Protein AF-A0A9D8IPK8-F1 (afdb_monomer_lite)

Secondary structure (DSSP, 8-state):
------PPPPPEEEEEETTEEEEEETT-EEEEEEEETTEEEEEEEEEEEE-SSEEEEEEEETTEEEEEEEEGGGEEEEEEPTTSPP-------------------------------------------------S---SSPPPEEEEEEESSBTTTB-HHHHHHHHHHHHTT-TT-EEEEEEEE--B-HHHHHHHHHHHHHHHTTSEEEEEEEEEETHHHHHHHTSSEEEEEEEEEEE----EETTEE--HHHHHHHHHHHHT-

Structure (mmCIF, N/CA/C/O backbone):
data_AF-A0A9D8IPK8-F1
#
_entry.id   AF-A0A9D8IPK8-F1
#
loop_
_atom_site.group_PDB
_atom_site.id
_atom_site.type_symbol
_atom_site.label_atom_id
_atom_site.label_alt_id
_atom_site.label_comp_id
_atom_site.label_asym_id
_atom_site.label_entity_id
_atom_site.label_seq_id
_atom_site.pdbx_PDB_ins_code
_atom_site.Cartn_x
_atom_site.Cartn_y
_atom_site.Cartn_z
_atom_site.occupancy
_atom_site.B_iso_or_equiv
_atom_site.auth_seq_id
_atom_site.auth_comp_id
_atom_site.auth_asym_id
_atom_site.auth_atom_id
_atom_site.pdbx_PDB_model_num
ATOM 1 N N . MET A 1 1 ? 20.908 -24.141 -50.162 1.00 40.09 1 MET A N 1
ATOM 2 C CA . MET A 1 1 ? 19.552 -24.247 -49.591 1.00 40.09 1 MET A CA 1
ATOM 3 C C . MET A 1 1 ? 19.676 -23.907 -48.122 1.00 40.09 1 MET A C 1
ATOM 5 O O . MET A 1 1 ? 20.116 -24.750 -47.354 1.00 40.09 1 MET A O 1
ATOM 9 N N . GLU A 1 2 ? 19.428 -22.650 -47.767 1.00 38.06 2 GLU A N 1
ATOM 10 C CA . GLU A 1 2 ? 19.334 -22.256 -46.360 1.00 38.06 2 GLU A CA 1
ATOM 11 C C . GLU A 1 2 ? 18.020 -22.795 -45.780 1.00 38.06 2 GLU A C 1
ATOM 13 O O . GLU A 1 2 ? 17.001 -22.768 -46.479 1.00 38.06 2 GLU A O 1
ATOM 18 N N . PRO A 1 3 ? 18.008 -23.314 -44.542 1.00 43.94 3 PRO A N 1
ATOM 19 C CA . PRO A 1 3 ? 16.773 -23.741 -43.915 1.00 43.94 3 PRO A CA 1
ATOM 20 C C . PRO A 1 3 ? 15.936 -22.502 -43.583 1.00 43.94 3 PRO A C 1
ATOM 22 O O . PRO A 1 3 ? 16.299 -21.680 -42.744 1.00 43.94 3 PRO A O 1
ATOM 25 N N . SER A 1 4 ? 14.805 -22.372 -44.276 1.00 42.72 4 SER A N 1
ATOM 26 C CA . SER A 1 4 ? 13.741 -21.431 -43.944 1.00 42.72 4 SER A CA 1
ATOM 27 C C . SER A 1 4 ? 13.230 -21.763 -42.540 1.00 42.72 4 SER A C 1
ATOM 29 O O . SER A 1 4 ? 12.587 -22.792 -42.329 1.00 42.72 4 SER A O 1
ATOM 31 N N . PHE A 1 5 ? 13.562 -20.917 -41.564 1.00 41.94 5 PHE A N 1
ATOM 32 C CA . PHE A 1 5 ? 12.933 -20.954 -40.251 1.00 41.94 5 PHE A CA 1
ATOM 33 C C . PHE A 1 5 ? 11.461 -20.594 -40.436 1.00 41.94 5 PHE A C 1
ATOM 35 O O . PHE A 1 5 ? 11.118 -19.436 -40.672 1.00 41.94 5 PHE A O 1
ATOM 42 N N . ALA A 1 6 ? 10.595 -21.604 -40.354 1.00 45.78 6 ALA A N 1
ATOM 43 C CA . ALA A 1 6 ? 9.164 -21.407 -40.232 1.00 45.78 6 ALA A CA 1
ATOM 44 C C . ALA A 1 6 ? 8.911 -20.499 -39.020 1.00 45.78 6 ALA A C 1
ATOM 46 O O . ALA A 1 6 ? 9.199 -20.864 -37.878 1.00 45.78 6 ALA A O 1
ATOM 47 N N . GLN A 1 7 ? 8.437 -19.286 -39.291 1.00 46.34 7 GLN A N 1
ATOM 48 C CA . GLN A 1 7 ? 8.083 -18.307 -38.278 1.00 46.34 7 GLN A CA 1
ATOM 49 C C . GLN A 1 7 ? 6.976 -18.911 -37.411 1.00 46.34 7 GLN A C 1
ATOM 51 O O . GLN A 1 7 ? 5.920 -19.285 -37.922 1.00 46.34 7 GLN A O 1
ATOM 56 N N . ALA 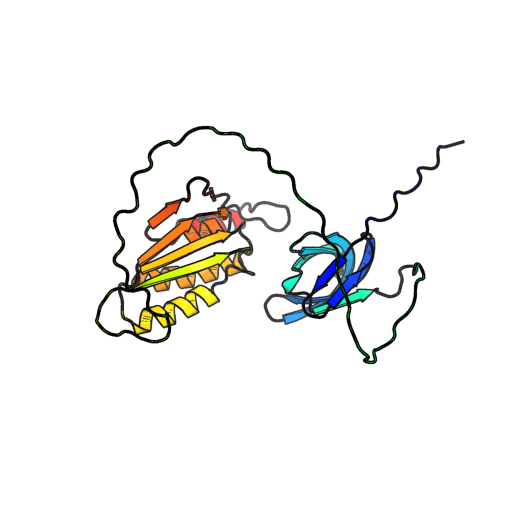A 1 8 ? 7.254 -19.074 -36.115 1.00 45.44 8 ALA A N 1
ATOM 57 C CA . ALA A 1 8 ? 6.277 -19.580 -35.160 1.00 45.44 8 ALA A CA 1
ATOM 58 C C . ALA A 1 8 ? 4.980 -18.755 -35.276 1.00 45.44 8 ALA A C 1
ATOM 60 O O . ALA A 1 8 ? 5.065 -17.529 -35.419 1.00 45.44 8 ALA A O 1
ATOM 61 N N . PRO A 1 9 ? 3.795 -19.393 -35.245 1.00 51.62 9 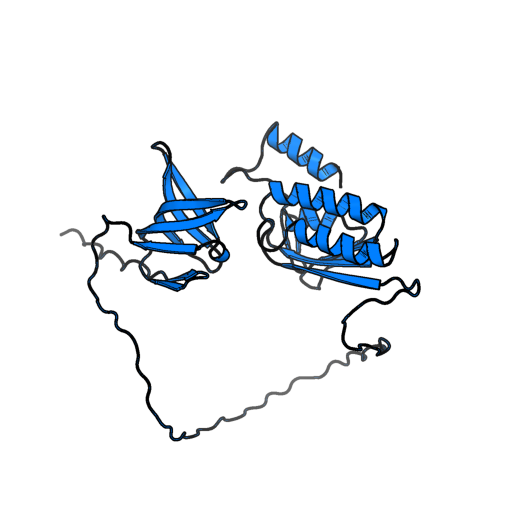PRO A N 1
ATOM 62 C CA . PRO A 1 9 ? 2.538 -18.665 -35.322 1.00 51.62 9 PRO A CA 1
ATOM 63 C C . PRO A 1 9 ? 2.485 -17.630 -34.189 1.00 51.62 9 PRO A C 1
ATOM 65 O O . PRO A 1 9 ? 2.925 -17.929 -33.073 1.00 51.62 9 PRO A O 1
ATOM 68 N N . PRO A 1 10 ? 1.997 -16.406 -34.456 1.00 59.28 10 PRO A N 1
ATOM 69 C CA . PRO A 1 10 ? 1.980 -15.363 -3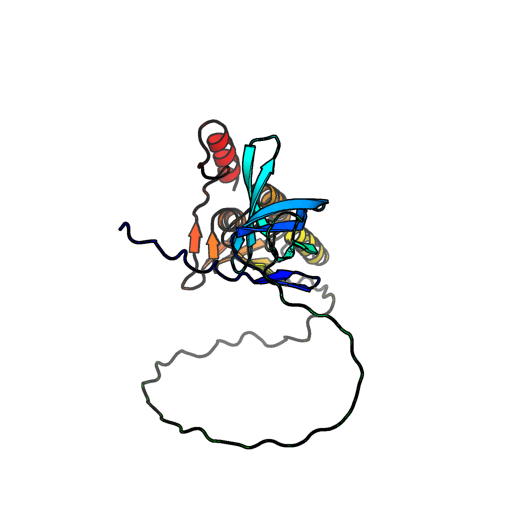3.446 1.00 59.28 10 PRO A CA 1
ATOM 70 C C . PRO A 1 10 ? 1.093 -15.824 -32.285 1.00 59.28 10 PRO A C 1
ATOM 72 O O . PRO A 1 10 ? -0.016 -16.321 -32.488 1.00 59.28 10 PRO A O 1
ATOM 75 N N . ALA A 1 11 ? 1.618 -15.727 -31.063 1.00 70.00 11 ALA A N 1
ATOM 76 C CA . ALA A 1 11 ? 0.918 -16.190 -29.873 1.00 70.00 11 ALA A CA 1
ATOM 77 C C . ALA A 1 11 ? -0.423 -15.453 -29.749 1.00 70.00 11 ALA A C 1
ATOM 79 O O . ALA A 1 11 ? -0.457 -14.221 -29.697 1.00 70.00 11 ALA A O 1
ATOM 80 N N . SER A 1 12 ? -1.522 -16.206 -29.721 1.00 73.75 12 SER A N 1
ATOM 81 C CA . SER A 1 12 ? -2.868 -15.655 -29.570 1.00 73.75 12 SER A CA 1
ATOM 82 C C . SER A 1 12 ? -2.993 -14.902 -28.244 1.00 73.75 12 SER A C 1
ATOM 84 O O . SER A 1 12 ? -2.604 -15.422 -27.198 1.00 73.75 12 SER A O 1
ATOM 86 N N . ALA A 1 13 ? -3.568 -13.705 -28.284 1.00 77.25 13 ALA A N 1
ATOM 87 C CA . ALA A 1 13 ? -3.786 -12.829 -27.144 1.00 77.25 13 ALA A CA 1
ATOM 88 C C . ALA A 1 13 ? -5.285 -12.542 -26.964 1.00 77.25 13 ALA A C 1
ATOM 90 O O . ALA A 1 13 ? -5.988 -12.202 -27.918 1.00 77.25 13 ALA A O 1
ATOM 91 N N . GLU A 1 14 ? -5.767 -12.643 -25.724 1.00 82.44 14 GLU A N 1
ATOM 92 C CA . GLU A 1 14 ? -7.131 -12.270 -25.338 1.00 82.44 14 GLU A CA 1
ATOM 93 C C . GLU A 1 14 ? -7.074 -11.153 -24.289 1.00 82.44 14 GLU A C 1
ATOM 95 O O . GLU A 1 14 ? -6.583 -11.359 -23.181 1.00 82.44 14 GLU A O 1
ATOM 100 N N . ILE A 1 15 ? -7.590 -9.972 -24.632 1.00 82.94 15 ILE A N 1
ATOM 101 C CA . ILE A 1 15 ? -7.684 -8.819 -23.733 1.00 82.94 15 ILE A CA 1
ATOM 102 C C . ILE A 1 15 ? -9.120 -8.724 -23.226 1.00 82.94 15 ILE A C 1
ATOM 104 O O . ILE A 1 15 ? -10.033 -8.411 -23.991 1.00 82.94 15 ILE A O 1
ATOM 108 N N . ARG A 1 16 ? -9.325 -8.951 -21.927 1.00 79.06 16 ARG A N 1
ATOM 109 C CA . ARG A 1 16 ? -10.617 -8.728 -21.263 1.00 79.06 16 ARG A CA 1
ATOM 110 C C . ARG A 1 16 ? -10.634 -7.352 -20.616 1.00 79.06 16 ARG A C 1
ATOM 112 O O . ARG A 1 16 ? -9.704 -7.000 -19.899 1.00 79.06 16 ARG A O 1
ATOM 119 N N . PHE A 1 17 ? -11.695 -6.596 -20.860 1.00 81.56 17 PHE A N 1
ATOM 120 C CA . PHE A 1 17 ? -11.887 -5.259 -20.314 1.00 81.56 17 PHE A CA 1
ATOM 121 C C . PHE A 1 17 ? -13.351 -5.040 -19.926 1.00 81.56 17 PHE A C 1
ATOM 123 O O . PHE A 1 17 ? -14.234 -5.810 -20.303 1.00 81.56 17 PHE A O 1
ATOM 130 N N . THR A 1 18 ? -13.624 -3.969 -19.180 1.00 68.06 18 THR A N 1
ATOM 131 C CA . THR A 1 18 ? -14.946 -3.701 -18.574 1.00 68.06 18 THR A CA 1
ATOM 132 C C . THR A 1 18 ? -16.095 -3.628 -19.602 1.00 68.06 18 THR A C 1
ATOM 134 O O . THR A 1 18 ? -17.257 -3.782 -19.242 1.00 68.06 18 THR A O 1
ATOM 137 N N . GLY A 1 19 ? -15.785 -3.421 -20.888 1.00 67.00 19 GLY A N 1
ATOM 138 C CA . GLY A 1 19 ? -16.750 -3.323 -21.989 1.00 67.00 19 GLY A CA 1
ATOM 139 C C . GLY A 1 19 ? -16.738 -4.482 -22.992 1.00 67.00 19 GLY A C 1
ATOM 140 O O . GLY A 1 19 ? -17.442 -4.394 -23.995 1.00 67.00 19 GLY A O 1
ATOM 141 N N . GLY A 1 20 ? -15.947 -5.540 -22.777 1.00 79.31 20 GLY A N 1
ATOM 142 C CA . GLY A 1 20 ? -15.895 -6.672 -23.701 1.00 79.31 20 GLY A CA 1
ATOM 143 C C . GLY A 1 20 ? -14.574 -7.433 -23.706 1.00 79.31 20 GLY A C 1
ATOM 144 O O . GLY A 1 20 ? -13.735 -7.313 -22.814 1.00 79.31 20 GLY A O 1
ATOM 145 N N . VAL A 1 21 ? -14.409 -8.252 -24.740 1.00 83.50 21 VAL A N 1
ATOM 146 C CA . VAL A 1 21 ? -13.202 -9.045 -24.967 1.00 83.50 21 VAL A CA 1
ATOM 147 C C . VAL A 1 21 ? -12.692 -8.749 -26.367 1.00 83.50 21 VAL A C 1
ATOM 149 O O . VAL A 1 21 ? -13.437 -8.869 -27.337 1.00 83.50 21 VAL A O 1
ATOM 152 N N . TRP A 1 22 ? -11.424 -8.376 -26.470 1.00 87.25 22 TRP A N 1
ATOM 153 C CA . TRP A 1 22 ? -10.714 -8.283 -27.737 1.00 87.25 22 TRP A CA 1
ATOM 154 C C . TRP A 1 22 ? -9.824 -9.514 -27.903 1.00 87.25 22 TRP A C 1
ATOM 156 O O . TRP A 1 22 ? -9.210 -9.976 -26.941 1.00 87.25 22 TRP A O 1
ATOM 166 N N . ARG A 1 23 ? -9.769 -10.055 -29.119 1.00 85.62 23 ARG A N 1
ATOM 167 C CA . ARG A 1 23 ? -8.945 -11.214 -29.471 1.00 85.62 23 ARG A CA 1
ATOM 168 C C . ARG A 1 23 ? -8.085 -10.867 -30.676 1.00 85.62 23 ARG A C 1
ATOM 170 O O . ARG A 1 23 ? -8.604 -10.328 -31.649 1.00 85.62 23 ARG A O 1
ATOM 177 N N . GLY A 1 24 ? -6.812 -11.218 -30.603 1.00 86.88 24 GLY A N 1
ATOM 178 C CA . GLY A 1 24 ? -5.844 -11.054 -31.681 1.00 86.88 24 GLY A CA 1
ATOM 179 C C . GLY A 1 24 ? -4.568 -11.805 -31.339 1.00 86.88 24 GLY A C 1
ATOM 180 O O . GLY A 1 24 ? -4.630 -12.861 -30.706 1.00 86.88 24 GLY A O 1
ATOM 181 N N . ALA A 1 25 ? -3.417 -11.274 -31.724 1.00 84.19 25 ALA A N 1
ATOM 182 C CA . ALA A 1 25 ? -2.125 -11.879 -31.445 1.00 84.19 25 ALA A CA 1
ATOM 183 C C . ALA A 1 25 ? -1.105 -10.874 -30.895 1.00 84.19 25 ALA A C 1
ATOM 185 O O . ALA A 1 25 ? -1.200 -9.661 -31.097 1.00 84.19 25 ALA A O 1
ATOM 186 N N . ILE A 1 26 ? -0.098 -11.386 -30.185 1.00 83.69 26 ILE A N 1
ATOM 187 C CA . ILE A 1 26 ? 1.087 -10.598 -29.835 1.00 83.69 26 ILE A CA 1
ATOM 188 C C . ILE A 1 26 ? 1.765 -10.168 -31.143 1.00 83.69 26 ILE A C 1
ATOM 190 O O . ILE A 1 26 ? 2.065 -11.000 -31.996 1.00 83.69 26 ILE A O 1
ATOM 194 N N . GLY A 1 27 ? 2.002 -8.867 -31.290 1.00 82.19 27 GLY A N 1
ATOM 195 C CA . GLY A 1 27 ? 2.469 -8.230 -32.520 1.00 82.19 27 GLY A CA 1
ATOM 196 C C . GLY A 1 27 ? 1.392 -7.430 -33.256 1.00 82.19 27 GLY A C 1
ATOM 197 O O . GLY A 1 27 ? 1.737 -6.654 -34.148 1.00 82.19 27 GLY A O 1
ATOM 198 N N . ASP A 1 28 ? 0.119 -7.543 -32.869 1.00 83.31 28 ASP A N 1
ATOM 199 C CA . ASP A 1 28 ? -0.950 -6.760 -33.488 1.00 83.31 28 ASP A CA 1
ATOM 200 C C . ASP A 1 28 ? -0.874 -5.287 -33.090 1.00 83.31 28 ASP A C 1
ATOM 202 O O . ASP A 1 28 ? -0.605 -4.927 -31.938 1.00 83.31 28 ASP A O 1
ATOM 206 N N . ARG A 1 29 ? -1.154 -4.413 -34.059 1.00 87.12 29 ARG A N 1
ATOM 207 C CA . ARG A 1 29 ? -1.285 -2.981 -33.808 1.00 87.12 29 ARG A CA 1
ATOM 208 C C . ARG A 1 29 ? -2.695 -2.687 -33.315 1.00 87.12 29 ARG A C 1
ATOM 210 O O . ARG A 1 29 ? -3.669 -2.851 -34.049 1.00 87.12 29 ARG A O 1
ATOM 217 N N . ILE A 1 30 ? -2.793 -2.226 -32.077 1.00 90.31 30 ILE A N 1
ATOM 218 C CA . ILE A 1 30 ? -4.064 -1.931 -31.424 1.00 90.31 30 ILE A CA 1
ATOM 219 C C . ILE A 1 30 ? -4.120 -0.473 -30.982 1.00 90.31 30 ILE A C 1
ATOM 221 O O . ILE A 1 30 ? -3.118 0.133 -30.595 1.00 90.31 30 ILE A O 1
ATOM 225 N N . GLU A 1 31 ? -5.316 0.091 -31.050 1.00 91.19 31 GLU A N 1
ATOM 226 C CA . GLU A 1 31 ? -5.686 1.340 -30.405 1.00 91.19 31 GLU A CA 1
ATOM 227 C C . GLU A 1 31 ? -6.441 1.009 -29.120 1.00 91.19 31 GLU A C 1
ATOM 229 O O . GLU A 1 31 ? -7.427 0.267 -29.130 1.00 91.19 31 GLU A O 1
ATOM 234 N N . ILE A 1 32 ? -5.966 1.549 -28.004 1.00 90.00 32 ILE A N 1
ATOM 235 C CA . ILE A 1 32 ? -6.532 1.299 -26.689 1.00 90.00 32 ILE A CA 1
ATOM 236 C C . ILE A 1 32 ? -6.925 2.607 -26.020 1.00 90.00 32 ILE A C 1
ATOM 238 O O . ILE A 1 32 ? -6.136 3.548 -25.959 1.00 90.00 32 ILE A O 1
ATOM 242 N N . ALA A 1 33 ? -8.147 2.647 -25.496 1.00 88.94 33 ALA A N 1
ATOM 243 C CA . ALA A 1 33 ? -8.619 3.711 -24.623 1.00 88.94 33 ALA A CA 1
ATOM 244 C C . ALA A 1 33 ? -8.617 3.192 -23.186 1.00 88.94 33 ALA A C 1
ATOM 246 O O . ALA A 1 33 ? -9.173 2.124 -22.912 1.00 88.94 33 ALA A O 1
ATOM 247 N N . PHE A 1 34 ? -7.990 3.927 -22.276 1.00 89.56 34 PHE A N 1
ATOM 248 C CA . PHE A 1 34 ? -7.823 3.531 -20.884 1.00 89.56 34 PHE A CA 1
ATOM 249 C C . PHE A 1 34 ? -7.803 4.747 -19.960 1.00 89.56 34 PHE A C 1
ATOM 251 O O . PHE A 1 34 ? -7.546 5.871 -20.386 1.00 89.56 34 PHE A O 1
ATOM 258 N N . LYS A 1 35 ? -8.086 4.521 -18.679 1.00 85.00 35 LYS A N 1
ATOM 259 C CA . LYS A 1 35 ? -8.070 5.570 -17.661 1.00 85.00 35 LYS A CA 1
ATOM 260 C C . LYS A 1 35 ? -6.735 5.564 -16.926 1.00 85.00 35 LYS A C 1
ATOM 262 O O . LYS A 1 35 ? -6.396 4.596 -16.266 1.00 85.00 35 LYS A O 1
ATOM 267 N N . GLU A 1 36 ? -5.990 6.659 -16.980 1.00 79.75 36 GLU A N 1
ATOM 268 C CA . GLU A 1 36 ? -4.713 6.793 -16.275 1.00 79.75 36 GLU A CA 1
ATOM 269 C C . GLU A 1 36 ? -4.735 8.052 -15.408 1.00 79.75 36 GLU A C 1
ATOM 271 O O . GLU A 1 36 ? -5.028 9.152 -15.878 1.00 79.75 36 GLU A O 1
ATOM 276 N N . MET A 1 37 ? -4.475 7.880 -14.107 1.00 73.31 37 MET A N 1
ATOM 277 C CA . MET A 1 37 ? -4.521 8.959 -13.108 1.00 73.31 37 MET A CA 1
ATOM 278 C C . MET A 1 37 ? -5.833 9.767 -13.133 1.00 73.31 37 MET A C 1
ATOM 280 O O . MET A 1 37 ? -5.840 10.984 -12.955 1.00 73.31 37 MET A O 1
ATOM 284 N N . GLY A 1 38 ? -6.962 9.099 -13.383 1.00 71.88 38 GLY A N 1
ATOM 285 C CA . GLY A 1 38 ? -8.273 9.749 -13.416 1.00 71.88 38 GLY A CA 1
ATOM 286 C C . GLY A 1 38 ? -8.661 10.377 -14.758 1.00 71.88 38 GLY A C 1
ATOM 287 O O . GLY A 1 38 ? -9.809 10.794 -14.885 1.00 71.88 38 GLY A O 1
ATOM 288 N N . ARG A 1 39 ? -7.760 10.413 -15.750 1.00 77.81 39 ARG A N 1
ATOM 289 C CA . ARG A 1 39 ? -8.018 10.965 -17.088 1.00 77.81 39 ARG A CA 1
ATOM 290 C C . ARG A 1 39 ? -8.146 9.855 -18.119 1.00 77.81 39 ARG A C 1
ATOM 292 O O . ARG A 1 39 ? -7.358 8.911 -18.104 1.00 77.81 39 ARG A O 1
ATOM 299 N N . ASP A 1 40 ? -9.103 9.998 -19.025 1.00 85.00 40 ASP A N 1
ATOM 300 C CA . ASP A 1 40 ? -9.216 9.112 -20.178 1.00 85.00 40 ASP A CA 1
ATOM 301 C C . ASP A 1 40 ? -8.108 9.446 -21.181 1.00 85.00 40 ASP A C 1
ATOM 303 O O . ASP A 1 40 ? -7.891 10.608 -21.535 1.00 85.00 40 ASP A O 1
ATOM 307 N N . GLN A 1 41 ? -7.377 8.423 -21.603 1.00 85.38 41 GLN A N 1
ATOM 308 C CA . GLN A 1 41 ? -6.309 8.513 -22.585 1.00 85.38 41 GLN A CA 1
ATOM 309 C C . GLN A 1 41 ? -6.515 7.462 -23.670 1.00 85.38 41 GLN A C 1
ATOM 311 O O . GLN A 1 41 ? -7.010 6.366 -23.406 1.00 85.38 41 GLN A O 1
ATOM 316 N N . THR A 1 42 ? -6.079 7.791 -24.883 1.00 88.12 42 THR A N 1
ATOM 317 C CA . THR A 1 42 ? -6.060 6.864 -26.014 1.00 88.12 42 THR A CA 1
A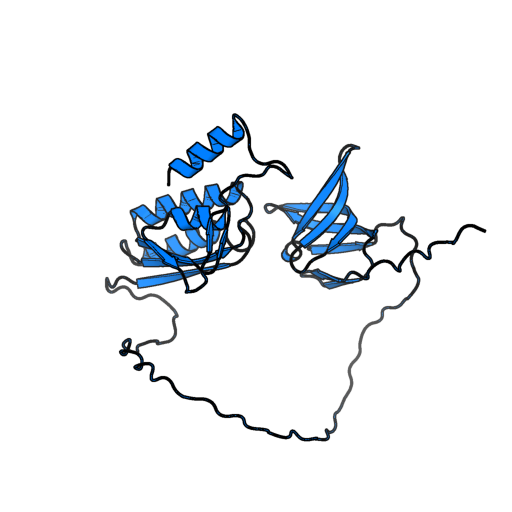TOM 318 C C . THR A 1 42 ? -4.639 6.739 -26.531 1.00 88.12 42 THR A C 1
ATOM 320 O O . THR A 1 42 ? -3.933 7.739 -26.667 1.00 88.12 42 THR A O 1
ATOM 323 N N . LEU A 1 43 ? -4.214 5.512 -26.819 1.00 88.12 43 LEU A N 1
ATOM 324 C CA . LEU A 1 43 ? -2.884 5.227 -27.331 1.00 88.12 43 LEU A CA 1
ATOM 325 C C . LEU A 1 43 ? -2.937 4.157 -28.418 1.00 88.12 43 LEU A C 1
ATOM 327 O O . LEU A 1 43 ? -3.609 3.141 -28.267 1.00 88.12 43 LEU A O 1
ATOM 331 N N . THR A 1 44 ? -2.166 4.356 -29.483 1.00 90.75 44 THR A N 1
ATOM 332 C CA . THR A 1 44 ? -1.960 3.347 -30.526 1.00 90.75 44 THR A CA 1
ATOM 333 C C . THR A 1 44 ? -0.558 2.765 -30.403 1.00 90.75 44 THR A C 1
ATOM 335 O O . THR A 1 44 ? 0.426 3.502 -30.287 1.00 90.75 44 THR A O 1
ATOM 338 N N . GLY A 1 45 ? -0.442 1.443 -30.446 1.00 89.31 45 GLY A N 1
ATOM 339 C CA . GLY A 1 45 ? 0.842 0.758 -30.341 1.00 89.31 45 GLY A CA 1
ATOM 340 C C . GLY A 1 45 ? 0.767 -0.694 -30.784 1.00 89.31 45 GLY A C 1
ATOM 341 O O . GLY A 1 45 ? -0.299 -1.204 -31.116 1.00 89.31 45 GLY A O 1
ATOM 342 N N . THR A 1 46 ? 1.918 -1.350 -30.801 1.00 90.25 46 THR A N 1
ATOM 343 C CA . THR A 1 46 ? 2.036 -2.776 -31.100 1.00 90.25 46 THR A CA 1
ATOM 344 C C . THR A 1 46 ? 2.006 -3.569 -29.802 1.00 90.25 46 THR A C 1
ATOM 346 O O . THR A 1 46 ? 2.806 -3.305 -28.903 1.00 90.25 46 THR A O 1
ATOM 349 N N . LEU A 1 47 ? 1.088 -4.528 -29.685 1.00 88.31 47 LEU A N 1
ATOM 350 C C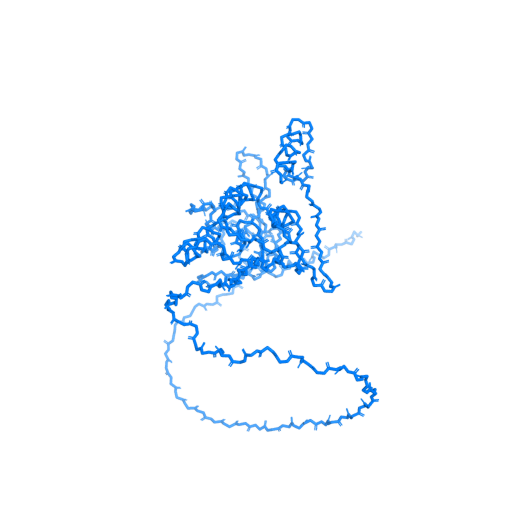A . LEU A 1 47 ? 0.954 -5.370 -28.500 1.00 88.31 47 LEU A CA 1
ATOM 351 C C . LEU A 1 47 ? 2.199 -6.251 -28.358 1.00 88.31 47 LEU A C 1
ATOM 353 O O . LEU A 1 47 ? 2.393 -7.173 -29.142 1.00 88.31 47 LEU A O 1
ATOM 357 N N . SER A 1 48 ? 3.047 -5.979 -27.368 1.00 86.50 48 SER A N 1
ATOM 358 C CA . SER A 1 48 ? 4.306 -6.711 -27.173 1.00 86.50 48 SER A CA 1
ATOM 359 C C . SER A 1 48 ? 4.232 -7.743 -26.052 1.00 86.50 48 SER A C 1
ATOM 361 O O . SER A 1 48 ? 4.975 -8.724 -26.067 1.00 86.50 48 SER A O 1
ATOM 363 N N . LYS A 1 49 ? 3.327 -7.554 -25.087 1.00 83.62 49 LYS A N 1
ATOM 364 C CA . LYS A 1 49 ? 3.092 -8.506 -23.997 1.00 83.62 49 LYS A CA 1
ATOM 365 C C . LYS A 1 49 ? 1.680 -8.363 -23.443 1.00 83.62 49 LYS A C 1
ATOM 367 O O . LYS A 1 49 ? 1.138 -7.263 -23.404 1.00 83.62 49 LYS A O 1
ATOM 372 N N . ILE A 1 50 ? 1.123 -9.465 -22.962 1.00 83.94 50 ILE A N 1
ATOM 373 C CA . ILE A 1 50 ? -0.107 -9.492 -22.177 1.00 83.94 50 ILE A CA 1
ATOM 374 C C . ILE A 1 50 ? 0.052 -10.496 -21.036 1.00 83.94 50 ILE A C 1
ATOM 376 O O . ILE A 1 50 ? 0.608 -11.577 -21.233 1.00 83.94 50 ILE A O 1
ATOM 380 N N . ASP A 1 51 ? -0.397 -10.125 -19.844 1.00 81.12 51 ASP A N 1
ATOM 381 C CA . ASP A 1 51 ? -0.506 -11.009 -18.688 1.00 81.12 51 ASP A CA 1
ATOM 382 C C . ASP A 1 51 ? -1.899 -10.884 -18.046 1.00 81.12 51 ASP A C 1
ATOM 384 O O . ASP A 1 51 ? -2.821 -10.317 -18.631 1.00 81.12 51 ASP A O 1
ATOM 388 N N . LYS A 1 52 ? -2.086 -11.472 -16.860 1.00 75.38 52 LYS A N 1
ATOM 389 C CA . LYS A 1 52 ? -3.384 -11.494 -16.169 1.00 75.38 52 LYS A CA 1
ATOM 390 C C . LYS A 1 52 ? -3.849 -10.103 -15.706 1.00 75.38 52 LYS A C 1
ATOM 392 O O . LYS A 1 52 ? -5.039 -9.930 -15.456 1.00 75.38 52 LYS A O 1
ATOM 397 N N . PHE A 1 53 ? -2.946 -9.133 -15.570 1.00 76.69 53 PHE A N 1
ATOM 398 C CA . PHE A 1 53 ? -3.212 -7.848 -14.918 1.00 76.69 53 PHE A CA 1
ATOM 399 C C . PHE A 1 53 ? -2.946 -6.644 -15.821 1.00 76.69 53 PHE A C 1
ATOM 401 O O . PHE A 1 53 ? -3.600 -5.610 -15.669 1.00 76.69 53 PHE A O 1
ATOM 408 N N . ALA A 1 54 ? -2.020 -6.761 -16.768 1.00 85.06 54 ALA A N 1
ATOM 409 C CA . ALA A 1 54 ? -1.618 -5.680 -17.648 1.00 85.06 54 ALA A CA 1
ATOM 410 C C . ALA A 1 54 ? -1.281 -6.169 -19.062 1.00 85.06 54 ALA A C 1
ATOM 412 O O . ALA A 1 54 ? -0.999 -7.339 -19.321 1.00 85.06 54 ALA A O 1
ATOM 413 N N . LEU A 1 55 ? -1.276 -5.219 -19.989 1.00 88.81 55 LEU A N 1
ATOM 414 C CA . LEU A 1 55 ? -0.713 -5.370 -21.321 1.00 88.81 55 LEU A CA 1
ATOM 415 C C . LEU A 1 55 ? 0.369 -4.321 -21.553 1.00 88.81 55 LEU A C 1
ATOM 417 O O . LEU A 1 55 ? 0.333 -3.230 -20.985 1.00 88.81 55 LEU A O 1
ATOM 421 N N . THR A 1 56 ? 1.319 -4.647 -22.419 1.00 86.44 56 THR A N 1
ATOM 422 C CA . THR A 1 56 ? 2.390 -3.747 -22.836 1.00 86.44 56 THR A CA 1
ATOM 423 C C . THR A 1 56 ? 2.232 -3.426 -24.311 1.00 86.44 56 THR A C 1
ATOM 425 O O . THR A 1 56 ? 2.149 -4.327 -25.149 1.00 86.44 56 THR A O 1
ATOM 428 N N . LEU A 1 57 ? 2.222 -2.133 -24.619 1.00 91.38 57 LEU A N 1
ATOM 429 C CA . LEU A 1 57 ? 2.242 -1.600 -25.971 1.00 91.38 57 LEU A CA 1
ATOM 430 C C . LEU A 1 57 ? 3.581 -0.948 -26.267 1.00 91.38 57 LEU A C 1
ATOM 432 O O . LEU A 1 57 ? 4.016 -0.039 -25.560 1.00 91.38 57 LEU A O 1
ATOM 436 N N . ASP A 1 58 ? 4.186 -1.355 -27.369 1.00 86.94 58 ASP A N 1
ATOM 437 C CA . ASP A 1 58 ? 5.313 -0.653 -27.955 1.00 86.94 58 ASP A CA 1
ATOM 438 C C . ASP A 1 58 ? 4.733 0.466 -28.838 1.00 86.94 58 ASP A C 1
ATOM 440 O O . ASP A 1 58 ? 4.101 0.217 -29.866 1.00 86.94 58 ASP A O 1
ATOM 444 N N . THR A 1 59 ? 4.877 1.715 -28.399 1.00 85.88 59 THR A N 1
ATOM 445 C CA . THR A 1 59 ? 4.337 2.903 -29.074 1.00 85.88 59 THR A CA 1
ATOM 446 C C . THR A 1 59 ? 5.452 3.898 -29.385 1.00 85.88 59 THR A C 1
ATOM 448 O O . THR A 1 59 ? 6.552 3.812 -28.841 1.00 85.88 59 THR A O 1
ATOM 451 N N . THR A 1 60 ? 5.186 4.869 -30.252 1.00 78.69 60 THR A N 1
ATOM 452 C CA . THR A 1 60 ? 6.123 5.954 -30.544 1.00 78.69 60 THR A CA 1
ATOM 453 C C . THR A 1 60 ? 5.530 7.260 -30.046 1.00 78.69 60 THR A C 1
ATOM 455 O O . THR A 1 60 ? 4.541 7.741 -30.590 1.00 78.69 60 THR A O 1
ATOM 458 N N . VAL A 1 61 ? 6.155 7.856 -29.032 1.00 71.94 61 VAL A N 1
ATOM 459 C CA . VAL A 1 61 ? 5.778 9.176 -28.515 1.00 71.94 61 VAL A CA 1
ATOM 460 C C . VAL A 1 61 ? 6.922 10.129 -28.831 1.00 71.94 61 VAL A C 1
ATOM 462 O O . VAL A 1 61 ? 8.065 9.886 -28.445 1.00 71.94 61 VAL A O 1
ATOM 465 N N . ASN A 1 62 ? 6.636 11.196 -29.579 1.00 71.94 62 ASN A N 1
ATOM 466 C CA . ASN A 1 62 ? 7.626 12.198 -30.002 1.00 71.94 62 ASN A CA 1
ATOM 467 C C . ASN A 1 62 ? 8.839 11.601 -30.748 1.00 71.94 62 ASN A C 1
ATOM 469 O O . ASN A 1 62 ? 9.983 11.977 -30.499 1.00 71.94 62 ASN A O 1
ATOM 473 N N . GLY A 1 63 ? 8.599 10.627 -31.633 1.00 71.00 63 GLY A N 1
ATOM 474 C CA . GLY A 1 63 ? 9.648 9.988 -32.440 1.00 71.00 63 GLY A CA 1
ATOM 475 C C . GLY A 1 63 ? 10.550 9.005 -31.683 1.00 71.00 63 GLY A C 1
ATOM 476 O O . GLY A 1 63 ? 11.458 8.439 -32.284 1.00 71.00 63 GLY A O 1
ATOM 477 N N . LYS A 1 64 ? 10.306 8.762 -30.387 1.00 69.81 64 LYS A N 1
ATOM 478 C CA . LYS A 1 64 ? 11.011 7.745 -29.595 1.00 69.81 64 LYS A CA 1
ATOM 479 C C . LYS A 1 64 ? 10.100 6.554 -29.323 1.00 69.81 64 LYS A C 1
ATOM 481 O O . LYS A 1 64 ? 8.952 6.731 -28.916 1.00 69.81 64 LYS A O 1
ATOM 486 N N . SER A 1 65 ? 10.622 5.348 -29.528 1.00 77.69 65 SER A N 1
ATOM 487 C CA . SER A 1 65 ? 9.934 4.106 -29.173 1.00 77.69 65 SER A CA 1
ATOM 488 C C . SER A 1 65 ? 9.907 3.944 -27.654 1.00 77.69 65 SER A C 1
ATOM 490 O O . SER A 1 65 ? 10.954 3.878 -27.012 1.00 77.69 65 SER A O 1
ATOM 492 N N . VAL A 1 66 ? 8.709 3.896 -27.080 1.00 81.25 66 VAL A N 1
ATOM 493 C CA . VAL A 1 66 ? 8.453 3.774 -25.645 1.00 81.25 66 VAL A CA 1
ATOM 494 C C . VAL A 1 66 ? 7.548 2.569 -25.416 1.00 81.25 66 VAL A C 1
ATOM 496 O O . VAL A 1 66 ? 6.555 2.386 -26.119 1.00 81.25 66 VAL A O 1
ATOM 499 N N . LYS A 1 67 ? 7.875 1.757 -24.409 1.00 86.88 67 LYS A N 1
ATOM 500 C CA . LYS A 1 67 ? 6.997 0.682 -23.942 1.00 86.88 67 LYS A CA 1
ATOM 501 C C . LYS A 1 67 ? 6.043 1.236 -22.896 1.00 86.88 67 LYS A C 1
ATOM 503 O O . LYS A 1 67 ? 6.483 1.698 -21.844 1.00 86.88 67 LYS A O 1
ATOM 508 N N . LYS A 1 68 ? 4.747 1.205 -23.182 1.00 84.25 68 LYS A N 1
ATOM 509 C CA . LYS A 1 68 ? 3.692 1.636 -22.269 1.00 84.25 68 LYS A CA 1
ATOM 510 C C . LYS A 1 68 ? 3.008 0.411 -21.680 1.00 84.25 68 LYS A C 1
ATOM 512 O O . LYS A 1 68 ? 2.475 -0.407 -22.420 1.00 84.25 68 LYS A O 1
ATOM 517 N N . VAL A 1 69 ? 3.008 0.308 -20.356 1.00 86.12 69 VAL A N 1
ATOM 518 C CA . VAL A 1 69 ? 2.252 -0.716 -19.625 1.00 86.12 69 VAL A CA 1
ATOM 519 C C . VAL A 1 69 ? 0.887 -0.140 -19.258 1.00 86.12 69 VAL A C 1
ATOM 521 O O . VAL A 1 69 ? 0.810 0.983 -18.762 1.00 86.12 69 VAL A O 1
ATOM 524 N N . ILE A 1 70 ? -0.179 -0.889 -19.532 1.00 85.56 70 ILE A N 1
ATOM 525 C CA . ILE A 1 70 ? -1.572 -0.496 -19.307 1.00 85.56 70 ILE A CA 1
ATOM 526 C C . ILE A 1 70 ? -2.262 -1.603 -18.521 1.00 85.56 70 ILE A C 1
ATOM 528 O O . ILE A 1 70 ? -2.245 -2.765 -18.922 1.00 85.56 70 ILE A O 1
ATOM 532 N N . VAL A 1 71 ? -2.879 -1.236 -17.402 1.00 82.19 71 VAL A N 1
ATOM 533 C CA . VAL A 1 71 ? -3.601 -2.166 -16.529 1.00 82.19 71 VAL A CA 1
ATOM 534 C C . VAL A 1 71 ? -4.940 -2.528 -17.166 1.00 82.19 71 VAL A C 1
ATOM 536 O O . VAL A 1 71 ? -5.689 -1.646 -17.581 1.00 82.19 71 VAL A O 1
ATOM 539 N N . LEU A 1 72 ? -5.269 -3.821 -17.210 1.00 83.94 72 LEU A N 1
ATOM 540 C CA . LEU A 1 72 ? -6.467 -4.336 -17.884 1.00 83.94 72 LEU A CA 1
ATOM 541 C C . LEU A 1 72 ? -7.778 -3.779 -17.306 1.00 83.94 72 LEU A C 1
ATOM 543 O O . LEU A 1 72 ? -8.710 -3.507 -18.060 1.00 83.94 72 LEU A O 1
ATOM 547 N N . ASN A 1 73 ? -7.837 -3.535 -15.993 1.00 82.31 73 ASN A N 1
ATOM 548 C CA . ASN A 1 73 ? -9.013 -2.944 -15.339 1.00 82.31 73 ASN A CA 1
ATOM 549 C C . ASN A 1 73 ? -9.313 -1.514 -15.807 1.00 82.31 73 ASN A C 1
ATOM 551 O O . ASN A 1 73 ? -10.474 -1.100 -15.825 1.00 82.31 73 ASN A O 1
ATOM 555 N N . ASP A 1 74 ? -8.283 -0.768 -16.202 1.00 84.06 74 ASP A N 1
ATOM 556 C CA . ASP A 1 74 ? -8.429 0.612 -16.655 1.00 84.06 74 ASP A CA 1
ATOM 557 C C . ASP A 1 74 ? -8.758 0.709 -18.144 1.00 84.06 74 ASP A C 1
ATOM 559 O O . ASP A 1 74 ? -9.121 1.786 -18.624 1.00 84.06 74 ASP A O 1
ATOM 563 N N . VAL A 1 75 ? -8.680 -0.407 -18.873 1.00 86.75 75 VAL A N 1
ATOM 564 C CA . VAL A 1 75 ? -9.033 -0.476 -20.288 1.00 86.75 75 VAL A CA 1
ATOM 565 C C . VAL A 1 75 ? -10.540 -0.297 -20.451 1.00 86.75 75 VAL A C 1
ATOM 567 O O . VAL A 1 75 ? -11.365 -1.008 -19.872 1.00 86.75 75 VAL A O 1
ATOM 570 N N . ARG A 1 76 ? -10.906 0.679 -21.279 1.00 87.88 76 ARG A N 1
ATOM 571 C CA . ARG A 1 76 ? -12.289 1.003 -21.640 1.00 87.88 76 ARG A CA 1
ATOM 572 C C . ARG A 1 76 ? -12.672 0.408 -22.982 1.00 87.88 76 ARG A C 1
ATOM 574 O O . ARG A 1 76 ? -13.785 -0.087 -23.128 1.00 87.88 76 ARG A O 1
ATOM 581 N N . SER A 1 77 ? -11.752 0.419 -23.942 1.00 86.75 77 SER A N 1
ATOM 582 C CA . SER A 1 77 ? -11.963 -0.206 -25.245 1.00 86.75 77 SER A CA 1
ATOM 583 C C . SER A 1 77 ? -10.646 -0.539 -25.924 1.00 86.75 77 SER A C 1
ATOM 585 O O . SER A 1 77 ? -9.682 0.212 -25.785 1.00 86.75 77 SER A O 1
ATOM 587 N N . VAL A 1 78 ? -10.646 -1.609 -26.716 1.00 88.25 78 VAL A N 1
ATOM 588 C CA . VAL A 1 78 ? -9.541 -1.995 -27.598 1.00 88.25 78 VAL A CA 1
ATOM 589 C C . VAL A 1 78 ? -10.081 -2.153 -29.015 1.00 88.25 78 VAL A C 1
ATOM 591 O O . VAL A 1 78 ? -11.118 -2.789 -29.211 1.00 88.25 78 VAL A O 1
ATOM 594 N N . LYS A 1 79 ? -9.384 -1.588 -30.000 1.00 88.38 79 LYS A N 1
ATOM 595 C CA . LYS A 1 79 ? -9.690 -1.714 -31.429 1.00 88.38 79 LYS A CA 1
ATOM 596 C C . LYS A 1 79 ? -8.427 -2.099 -32.191 1.00 88.38 79 LYS A C 1
ATOM 598 O O . LYS A 1 79 ? -7.334 -1.685 -31.819 1.00 88.38 79 LYS A O 1
ATOM 603 N N . ALA A 1 80 ? -8.570 -2.869 -33.266 1.00 85.69 80 ALA A N 1
ATOM 604 C CA . ALA A 1 80 ? -7.475 -3.026 -34.220 1.00 85.69 80 ALA A CA 1
ATOM 605 C C . ALA A 1 80 ? -7.232 -1.674 -34.908 1.00 85.69 80 ALA A C 1
ATOM 607 O O . ALA A 1 80 ? -8.188 -1.031 -35.342 1.00 85.69 80 ALA A O 1
ATOM 608 N N . ALA A 1 81 ? -5.979 -1.228 -34.968 1.00 77.62 81 ALA A N 1
ATOM 609 C CA . ALA A 1 81 ? -5.620 -0.005 -35.675 1.00 77.62 81 ALA A CA 1
ATOM 610 C C . ALA A 1 81 ? -5.368 -0.328 -37.156 1.00 77.62 81 ALA A C 1
ATOM 612 O O . ALA A 1 81 ? -4.672 -1.297 -37.469 1.00 77.62 81 ALA A O 1
ATOM 613 N N . GLU A 1 82 ? -5.922 0.467 -38.074 1.00 54.16 82 GLU A N 1
ATOM 614 C CA . GLU A 1 82 ? -5.760 0.234 -39.514 1.00 54.16 82 GLU A CA 1
ATOM 615 C C . GLU A 1 82 ? -4.280 0.328 -39.926 1.00 54.16 82 GLU A C 1
ATOM 617 O O . GLU A 1 82 ? -3.590 1.307 -39.633 1.00 54.16 82 GLU A O 1
ATOM 622 N N . GLY A 1 83 ? -3.787 -0.734 -40.575 1.00 51.53 83 GLY A N 1
ATOM 623 C CA . GLY A 1 83 ? -2.392 -0.877 -41.012 1.00 51.53 83 GLY A CA 1
ATOM 624 C C . GLY A 1 83 ? -1.730 -2.226 -40.693 1.00 51.53 83 GLY A C 1
ATOM 625 O O . GLY A 1 83 ? -0.604 -2.454 -41.125 1.00 51.53 83 GLY A O 1
ATOM 626 N N . GLY A 1 84 ? -2.404 -3.129 -39.972 1.00 35.62 84 GLY A N 1
ATOM 627 C CA . GLY A 1 84 ? -2.022 -4.541 -39.849 1.00 35.62 84 GLY A CA 1
ATOM 628 C C . GLY A 1 84 ? -2.926 -5.420 -40.711 1.00 35.62 84 GLY A C 1
ATOM 629 O O . GLY A 1 84 ? -4.147 -5.291 -40.647 1.00 35.62 84 GLY A O 1
ATOM 630 N N . THR A 1 85 ? -2.339 -6.280 -41.542 1.00 30.16 85 THR A N 1
ATOM 631 C CA . THR A 1 85 ? -3.057 -7.207 -42.427 1.00 30.16 85 THR A CA 1
ATOM 632 C C . THR A 1 85 ? -4.113 -8.010 -41.652 1.00 30.16 85 THR A C 1
ATOM 634 O O . THR A 1 85 ? -3.751 -8.715 -40.710 1.00 30.16 85 THR A O 1
ATOM 637 N N . PRO A 1 86 ? -5.401 -7.961 -42.035 1.00 31.25 86 PRO A N 1
ATOM 638 C CA . PRO A 1 86 ? -6.431 -8.766 -41.397 1.00 31.25 86 PRO A CA 1
ATOM 639 C C . PRO A 1 86 ? -6.309 -10.222 -41.862 1.00 31.25 86 PRO A C 1
ATOM 641 O O . PRO A 1 86 ? -6.447 -10.517 -43.050 1.00 31.25 86 PRO A O 1
ATOM 644 N N . ALA A 1 87 ? -6.097 -11.152 -40.929 1.00 31.16 87 ALA A N 1
ATOM 645 C CA . ALA A 1 87 ? -6.462 -12.544 -41.163 1.00 31.16 87 ALA A CA 1
ATOM 646 C C . ALA A 1 87 ? -7.988 -12.649 -41.029 1.00 31.16 87 ALA A C 1
ATOM 648 O O . ALA A 1 87 ? -8.563 -12.408 -39.969 1.00 31.16 87 ALA A O 1
ATOM 649 N N . ALA A 1 88 ? -8.632 -12.914 -42.161 1.00 31.44 88 ALA A N 1
ATOM 650 C CA . ALA A 1 88 ? -10.072 -12.940 -42.348 1.00 31.44 88 ALA A CA 1
ATOM 651 C C . ALA A 1 88 ? -10.803 -13.944 -41.436 1.00 31.44 88 ALA A C 1
ATOM 653 O O . ALA A 1 88 ? -10.351 -15.070 -41.240 1.00 31.44 88 ALA A O 1
ATOM 654 N N . GLY A 1 89 ? -11.992 -13.544 -40.973 1.00 27.67 89 GLY A N 1
ATOM 655 C CA . GLY A 1 89 ? -12.958 -14.414 -40.301 1.00 27.67 89 GLY A CA 1
ATOM 656 C C . GLY A 1 89 ? -14.124 -13.644 -39.678 1.00 27.67 89 GLY A C 1
ATOM 657 O O . GLY A 1 89 ? -14.160 -13.456 -38.469 1.00 27.67 89 GLY A O 1
ATOM 658 N N . ALA A 1 90 ? -15.054 -13.177 -40.520 1.00 29.67 90 ALA A N 1
ATOM 659 C CA . ALA A 1 90 ? -16.368 -12.617 -40.163 1.00 29.67 90 ALA A CA 1
ATOM 660 C C . ALA A 1 90 ? -17.187 -13.597 -39.276 1.00 29.67 90 ALA A C 1
ATOM 662 O O . ALA A 1 90 ? -16.891 -14.784 -39.244 1.00 29.67 90 ALA A O 1
ATOM 663 N N . SER A 1 91 ? -18.245 -13.240 -38.545 1.00 29.95 91 SER A N 1
ATOM 664 C CA . SER A 1 91 ? -19.314 -12.277 -38.813 1.00 29.95 91 SER A CA 1
ATOM 665 C C . SER A 1 91 ? -20.113 -12.040 -37.524 1.00 29.95 91 SER A C 1
ATOM 667 O O . SER A 1 91 ? -20.264 -12.950 -36.710 1.00 29.95 91 SER A O 1
ATOM 669 N N . GLY A 1 92 ? -20.681 -10.845 -37.361 1.00 25.83 92 GLY A N 1
ATOM 670 C CA . GLY A 1 92 ? -21.757 -10.619 -36.396 1.00 25.83 92 GLY A CA 1
ATOM 671 C C . GLY A 1 92 ? -23.069 -11.272 -36.842 1.00 25.83 92 GLY A C 1
ATOM 672 O O . GLY A 1 92 ? -23.255 -11.525 -38.031 1.00 25.83 92 GLY A O 1
ATOM 673 N N . SER A 1 93 ? -23.978 -11.521 -35.897 1.00 28.59 93 SER A N 1
ATOM 674 C CA . SER A 1 93 ? -25.326 -10.933 -35.894 1.00 28.59 93 SER A CA 1
ATOM 675 C C . SER A 1 93 ? -26.088 -11.303 -34.616 1.00 28.59 93 SER A C 1
ATOM 677 O O . SER A 1 93 ? -25.752 -12.259 -33.920 1.00 28.59 93 SER A O 1
ATOM 679 N N . ALA A 1 94 ? -27.092 -10.491 -34.307 1.00 26.03 94 ALA A N 1
ATOM 680 C CA . ALA A 1 94 ? -27.903 -10.510 -33.101 1.00 26.03 94 ALA A CA 1
ATOM 681 C C . ALA A 1 94 ? -28.965 -11.637 -33.047 1.00 26.03 94 ALA A C 1
ATOM 683 O O . ALA A 1 94 ? -29.324 -12.246 -34.050 1.00 26.03 94 ALA A O 1
ATOM 684 N N . VAL A 1 95 ? -29.444 -11.837 -31.813 1.00 27.62 95 VAL A N 1
ATOM 685 C CA . VAL A 1 95 ? -30.492 -12.717 -31.236 1.00 27.62 95 VAL A CA 1
ATOM 686 C C . VAL A 1 95 ? -31.808 -12.769 -32.057 1.00 27.62 95 VAL A C 1
ATOM 688 O O . VAL A 1 95 ? -32.144 -11.770 -32.695 1.00 27.62 95 VAL A O 1
ATOM 691 N N . PRO A 1 96 ? -32.606 -13.868 -32.009 1.00 31.05 96 PRO A N 1
ATOM 692 C CA . PRO A 1 96 ? -33.698 -13.953 -31.017 1.00 31.05 96 PRO A CA 1
ATOM 693 C C . PRO A 1 96 ? -33.989 -15.351 -30.397 1.00 31.05 96 PRO A C 1
ATOM 695 O O . PRO A 1 96 ? -33.757 -16.395 -30.991 1.00 31.05 96 PRO A O 1
ATOM 698 N N . SER A 1 97 ? -34.535 -15.287 -29.172 1.00 28.22 97 SER A N 1
ATOM 699 C CA . SER A 1 97 ? -35.434 -16.191 -28.414 1.00 28.22 97 SER A CA 1
ATOM 700 C C . SER A 1 97 ? -35.897 -17.541 -29.003 1.00 28.22 97 SER A C 1
ATOM 702 O O . SER A 1 97 ? -36.453 -17.584 -30.097 1.00 28.22 97 SER A O 1
ATOM 704 N N . GLY A 1 98 ? -35.885 -18.589 -28.158 1.00 24.47 98 GLY A N 1
ATOM 705 C CA . GLY A 1 98 ? -36.861 -19.687 -28.242 1.00 24.47 98 GLY A CA 1
ATOM 706 C C . GLY A 1 98 ? -36.457 -21.028 -27.609 1.00 24.47 98 GLY A C 1
ATOM 707 O O . GLY A 1 98 ? -35.785 -21.817 -28.252 1.00 24.47 98 GLY A O 1
ATOM 708 N N . GLY A 1 99 ? -36.961 -21.309 -26.399 1.00 23.56 99 GLY A N 1
ATOM 709 C CA . GLY A 1 99 ? -37.609 -22.590 -26.058 1.00 23.56 99 GLY A CA 1
ATOM 710 C C . GLY A 1 99 ? -36.798 -23.884 -25.830 1.00 23.56 99 GLY A C 1
ATOM 711 O O . GLY A 1 99 ? -36.330 -24.508 -26.768 1.00 23.56 99 GLY A O 1
ATOM 712 N N . ALA A 1 100 ? -36.907 -24.365 -24.584 1.00 25.86 100 ALA A N 1
ATOM 713 C CA . ALA A 1 100 ? -37.041 -25.766 -24.142 1.00 25.86 100 ALA A CA 1
ATOM 714 C C . ALA A 1 100 ? -35.803 -26.692 -24.023 1.00 25.86 100 ALA A C 1
ATOM 716 O O . ALA A 1 100 ? -35.065 -26.959 -24.963 1.00 25.86 100 ALA A O 1
ATOM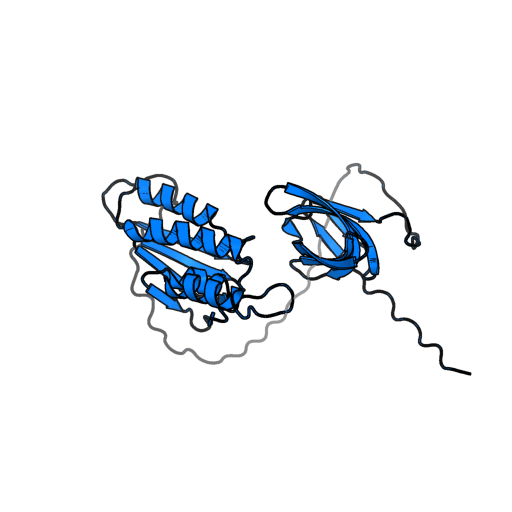 717 N N . ALA A 1 101 ? -35.675 -27.243 -22.807 1.00 27.16 101 ALA A N 1
ATOM 718 C CA . ALA A 1 101 ? -34.838 -28.373 -22.383 1.00 27.16 101 ALA A CA 1
ATOM 719 C C . ALA A 1 101 ? -35.236 -29.688 -23.112 1.00 27.16 101 ALA A C 1
ATOM 721 O O . ALA A 1 101 ? -36.343 -29.725 -23.657 1.00 27.16 101 ALA A O 1
ATOM 722 N N . PRO A 1 102 ? -34.431 -30.784 -23.094 1.00 34.66 102 PRO A N 1
ATOM 723 C CA . PRO A 1 102 ? -34.233 -31.567 -21.859 1.00 34.66 102 PRO A CA 1
ATOM 724 C C . PRO A 1 102 ? -32.904 -32.361 -21.695 1.00 34.66 102 PRO A C 1
ATOM 726 O O . PRO A 1 102 ? -32.189 -32.664 -22.642 1.00 34.66 102 PRO A O 1
ATOM 729 N N . SER A 1 103 ? -32.707 -32.805 -20.443 1.00 27.69 103 SER A N 1
ATOM 730 C CA . SER A 1 103 ? -32.131 -34.088 -19.965 1.00 27.69 103 SER A CA 1
ATOM 731 C C . SER A 1 103 ? -30.633 -34.438 -20.097 1.00 27.69 103 SER A C 1
ATOM 733 O O . SER A 1 103 ? -30.044 -34.470 -21.169 1.00 27.69 103 SER A O 1
ATOM 735 N N . ALA A 1 104 ? -30.092 -34.818 -18.930 1.00 31.05 104 ALA A N 1
ATOM 736 C CA . ALA A 1 104 ? -28.786 -35.412 -18.630 1.00 31.05 104 ALA A CA 1
ATOM 737 C C . ALA A 1 104 ? -28.551 -36.803 -19.263 1.00 31.05 104 ALA A C 1
ATOM 739 O O . ALA A 1 104 ? -29.498 -37.441 -19.728 1.00 31.05 104 ALA A O 1
ATOM 740 N N . PRO A 1 105 ? -27.314 -37.331 -19.160 1.00 31.19 105 PRO A N 1
ATOM 741 C CA . PRO A 1 105 ? -27.120 -38.439 -18.216 1.00 31.19 105 PRO A CA 1
ATOM 742 C C . PRO A 1 105 ? -25.816 -38.393 -17.389 1.00 31.19 105 PRO A C 1
ATOM 744 O O . PRO A 1 105 ? -24.894 -37.627 -17.652 1.00 31.19 105 PRO A O 1
ATOM 747 N N . LYS A 1 106 ? -25.826 -39.236 -16.348 1.00 28.55 106 LYS A N 1
ATOM 748 C CA . LYS A 1 106 ? -24.826 -39.508 -15.302 1.00 28.55 106 LYS A CA 1
ATOM 749 C C . LYS A 1 106 ? -23.620 -40.329 -15.793 1.00 28.55 106 LYS A C 1
ATOM 751 O O . LYS A 1 106 ? -23.797 -41.158 -16.679 1.00 28.55 106 LYS A O 1
ATOM 756 N N . SER A 1 107 ? -22.495 -40.201 -15.085 1.00 30.83 107 SER A N 1
ATOM 757 C CA . SER A 1 107 ? -21.533 -41.278 -14.746 1.00 30.83 107 SER A CA 1
ATOM 758 C C . SER A 1 107 ? -20.486 -40.679 -13.786 1.00 30.83 107 SER A C 1
ATOM 760 O O . SER A 1 107 ? -19.812 -39.724 -14.162 1.00 30.83 107 SER A O 1
ATOM 762 N N . ASP A 1 108 ? -20.558 -40.952 -12.484 1.00 28.97 108 ASP A N 1
ATOM 763 C CA . ASP A 1 108 ? -19.912 -42.071 -11.766 1.00 28.97 108 ASP A CA 1
ATOM 764 C C . ASP A 1 108 ? -18.433 -41.786 -11.429 1.00 28.97 108 ASP A C 1
ATOM 766 O O . ASP A 1 108 ? -17.552 -41.828 -12.286 1.00 28.97 108 ASP A O 1
ATOM 770 N N . GLU A 1 109 ? -18.187 -41.489 -10.147 1.00 29.03 109 GLU A N 1
ATOM 771 C CA . GLU A 1 109 ? -16.879 -41.596 -9.485 1.00 29.03 109 GLU A CA 1
ATOM 772 C C . GLU A 1 109 ? -16.452 -43.068 -9.359 1.00 29.03 109 GLU A C 1
ATOM 774 O O . GLU A 1 109 ? -17.294 -43.972 -9.341 1.00 29.03 109 GLU A O 1
ATOM 779 N N . PRO A 1 110 ? -15.159 -43.300 -9.091 1.00 33.03 110 PRO A N 1
ATOM 780 C CA . PRO A 1 110 ? -14.854 -44.116 -7.926 1.00 33.03 110 PRO A CA 1
ATOM 781 C C . PRO A 1 110 ? -13.893 -43.429 -6.952 1.00 33.03 110 PRO A C 1
ATOM 783 O O . PRO A 1 110 ? -12.865 -42.859 -7.313 1.00 33.03 110 PRO A O 1
ATOM 786 N N . SER A 1 111 ? -14.292 -43.558 -5.690 1.00 27.17 111 SER A N 1
ATOM 787 C CA . SER A 1 111 ? -13.524 -43.408 -4.462 1.00 27.17 111 SER A CA 1
ATOM 788 C C . SER A 1 111 ? -12.248 -44.251 -4.477 1.00 27.17 111 SER A C 1
ATOM 790 O O . SER A 1 111 ? -12.297 -45.419 -4.851 1.00 27.17 111 SER A O 1
ATOM 792 N N . ASP A 1 112 ? -11.151 -43.691 -3.963 1.00 28.95 112 ASP A N 1
ATOM 793 C CA . ASP A 1 112 ? -10.196 -44.489 -3.199 1.00 28.95 112 ASP A CA 1
ATOM 794 C C . ASP A 1 112 ? -9.596 -43.673 -2.051 1.00 28.95 112 ASP A C 1
ATOM 796 O O . ASP A 1 112 ? -9.178 -42.523 -2.196 1.00 28.95 112 ASP A O 1
ATOM 800 N N . SER A 1 113 ? -9.635 -44.295 -0.877 1.00 29.25 113 SER A N 1
ATOM 801 C CA . SER A 1 113 ? -9.217 -43.761 0.414 1.00 29.25 113 SER A CA 1
ATOM 802 C C . SER A 1 113 ? -7.738 -44.051 0.658 1.00 29.25 113 SER A C 1
ATOM 804 O O . SER A 1 113 ? -7.295 -45.182 0.478 1.00 29.25 113 SER A O 1
ATOM 806 N N . ALA A 1 114 ? -6.990 -43.077 1.179 1.00 30.42 114 ALA A N 1
ATOM 807 C CA . ALA A 1 114 ? -5.707 -43.331 1.829 1.00 30.42 114 ALA A CA 1
ATOM 808 C C . ALA A 1 114 ? -5.576 -42.477 3.100 1.00 30.42 114 ALA A C 1
ATOM 810 O O . ALA A 1 114 ? -5.554 -41.250 3.064 1.00 30.42 114 ALA A O 1
ATOM 811 N N . THR A 1 115 ? -5.527 -43.177 4.231 1.00 28.20 115 THR A N 1
ATOM 812 C CA . THR A 1 115 ? -5.354 -42.691 5.603 1.00 28.20 115 THR A CA 1
ATOM 813 C C . THR A 1 115 ? -3.912 -42.261 5.886 1.00 28.20 115 THR A C 1
ATOM 815 O O . THR A 1 115 ? -2.983 -42.994 5.553 1.00 28.20 115 THR A O 1
ATOM 818 N N . THR A 1 116 ? -3.716 -41.145 6.599 1.00 25.98 116 THR A N 1
ATOM 819 C CA . THR A 1 116 ? -2.596 -40.905 7.547 1.00 25.98 116 THR A CA 1
ATOM 820 C C . THR A 1 116 ? -2.918 -39.690 8.451 1.00 25.98 116 THR A C 1
ATOM 822 O O . THR A 1 116 ? -3.888 -38.990 8.171 1.00 25.98 116 THR A O 1
ATOM 825 N N . PRO A 1 117 ? -2.250 -39.499 9.606 1.00 31.61 117 PRO A N 1
ATOM 826 C CA . PRO A 1 117 ? -2.870 -39.536 10.928 1.00 31.61 117 PRO A CA 1
ATOM 827 C C . PRO A 1 117 ? -3.075 -38.156 11.577 1.00 31.61 117 PRO A C 1
ATOM 829 O O . PRO A 1 117 ? -2.358 -37.197 11.301 1.00 31.61 117 PRO A O 1
ATOM 832 N N . SER A 1 118 ? -4.039 -38.099 12.494 1.00 29.67 118 SER A N 1
ATOM 833 C CA . SER A 1 118 ? -4.382 -36.941 13.320 1.00 29.67 118 SER A CA 1
ATOM 834 C C . SER A 1 118 ? -3.232 -36.549 14.258 1.00 29.67 118 SER A C 1
ATOM 836 O O . SER A 1 118 ? -2.814 -37.354 15.088 1.00 29.67 118 SER A O 1
ATOM 838 N N . MET A 1 119 ? -2.743 -35.311 14.143 1.00 31.05 119 MET A N 1
ATOM 839 C CA . MET A 1 119 ? -2.077 -34.605 15.241 1.00 31.05 119 MET A CA 1
ATOM 840 C C . MET A 1 119 ? -3.118 -33.712 15.912 1.00 31.05 119 MET A C 1
ATOM 842 O O . MET A 1 119 ? -3.765 -32.906 15.242 1.00 31.05 119 MET A O 1
ATOM 846 N N . ASP A 1 120 ? -3.284 -33.891 17.217 1.00 36.09 120 ASP A N 1
ATOM 847 C CA . ASP A 1 120 ? -4.186 -33.117 18.062 1.00 36.09 120 ASP A CA 1
ATOM 848 C C . ASP A 1 120 ? -3.777 -31.633 18.066 1.00 36.09 120 ASP A C 1
ATOM 850 O O . ASP A 1 120 ? -2.751 -31.256 18.632 1.00 36.09 120 ASP A O 1
ATOM 854 N N . ILE A 1 121 ? -4.578 -30.788 17.412 1.00 36.91 121 ILE A N 1
ATOM 855 C CA . ILE A 1 121 ? -4.558 -29.334 17.600 1.00 36.91 121 ILE A CA 1
ATOM 856 C C . ILE A 1 121 ? -5.693 -29.019 18.573 1.00 36.91 121 ILE A C 1
ATOM 858 O O . ILE A 1 121 ? -6.864 -29.237 18.256 1.00 36.91 121 ILE A O 1
ATOM 862 N N . ASP A 1 122 ? -5.327 -28.530 19.756 1.00 35.97 122 ASP A N 1
ATOM 863 C CA . ASP A 1 122 ? -6.251 -28.024 20.772 1.00 35.97 122 ASP A CA 1
ATOM 864 C C . ASP A 1 122 ? -7.236 -27.010 20.145 1.00 35.97 122 ASP A C 1
ATOM 866 O O . ASP A 1 122 ? -6.805 -26.089 19.439 1.00 35.97 122 ASP A O 1
ATOM 870 N N . PRO A 1 123 ? -8.557 -27.166 20.347 1.00 35.03 123 PRO A N 1
ATOM 871 C CA . PRO A 1 123 ? -9.557 -26.376 19.649 1.00 35.03 123 PRO A CA 1
ATOM 872 C C . PRO A 1 123 ? -9.645 -24.961 20.225 1.00 35.03 123 PRO A C 1
ATOM 874 O O . PRO A 1 123 ? -9.520 -24.748 21.430 1.00 35.03 123 PRO A O 1
ATOM 877 N N . LEU A 1 124 ? -9.895 -24.013 19.314 1.00 37.66 124 LEU A N 1
ATOM 878 C CA . LEU A 1 124 ? -10.292 -22.624 19.539 1.00 37.66 124 LEU A CA 1
ATOM 879 C C . LEU A 1 124 ? -10.762 -22.337 20.973 1.00 37.66 124 LEU A C 1
ATOM 881 O O . LEU A 1 124 ? -11.873 -22.702 21.357 1.00 37.66 124 LEU A O 1
ATOM 885 N N . THR A 1 125 ? -9.963 -21.585 21.730 1.00 34.34 125 THR A N 1
ATOM 886 C CA . THR A 1 125 ? -10.497 -20.840 22.869 1.00 34.34 125 THR A CA 1
ATOM 887 C C . THR A 1 125 ? -11.522 -19.850 22.316 1.00 34.34 125 THR A C 1
ATOM 889 O O . THR A 1 125 ? -11.198 -18.983 21.505 1.00 34.34 125 THR A O 1
ATOM 892 N N . GLU A 1 126 ? -12.775 -20.066 22.700 1.00 33.94 126 GLU A N 1
ATOM 893 C CA . GLU A 1 126 ? -13.976 -19.398 22.210 1.00 33.94 126 GLU A CA 1
ATOM 894 C C . GLU A 1 126 ? -13.829 -17.867 22.191 1.00 33.94 126 GLU A C 1
ATOM 896 O O . GLU A 1 126 ? -13.774 -17.205 23.230 1.00 33.94 126 GLU A O 1
ATOM 901 N N . LEU A 1 127 ? -13.811 -17.284 20.990 1.00 33.41 127 LEU A N 1
ATOM 902 C CA . LEU A 1 127 ? -14.146 -15.874 20.814 1.00 33.41 127 LEU A CA 1
ATOM 903 C C . LEU A 1 127 ? -15.659 -15.738 21.048 1.00 33.41 127 LEU A C 1
ATOM 905 O O . LEU A 1 127 ? -16.420 -16.450 20.389 1.00 33.41 127 LEU A O 1
ATOM 909 N N . PRO A 1 128 ? -16.127 -14.864 21.958 1.00 34.34 128 PRO A N 1
ATOM 910 C CA . PRO A 1 128 ? -17.548 -14.749 22.246 1.00 34.34 128 PRO A CA 1
ATOM 911 C C . PRO A 1 128 ? -18.330 -14.299 21.008 1.00 34.34 128 PRO A C 1
ATOM 913 O O . PRO A 1 128 ? -18.143 -13.206 20.467 1.00 34.34 128 PRO A O 1
ATOM 916 N N . ASP A 1 129 ? -19.227 -15.190 20.602 1.00 43.12 129 ASP A N 1
ATOM 917 C CA . ASP A 1 129 ? -20.158 -15.091 19.493 1.00 43.12 129 ASP A CA 1
ATOM 918 C C . ASP A 1 129 ? -21.193 -13.982 19.732 1.00 43.12 129 ASP A C 1
ATOM 920 O O . ASP A 1 129 ? -22.130 -14.129 20.513 1.00 43.12 129 ASP A O 1
ATOM 924 N N . THR A 1 130 ? -21.016 -12.842 19.064 1.00 36.34 130 THR A N 1
ATOM 925 C CA . THR A 1 130 ? -22.113 -11.903 18.767 1.00 36.34 130 THR A CA 1
ATOM 926 C C . THR A 1 130 ? -21.906 -11.253 17.396 1.00 36.34 130 THR A C 1
ATOM 928 O O . THR A 1 130 ? -22.005 -10.034 17.230 1.00 36.34 130 THR A O 1
ATOM 931 N N . ALA A 1 131 ? -21.633 -12.067 16.374 1.00 36.88 131 ALA A N 1
ATOM 932 C CA . ALA A 1 131 ? -21.648 -11.616 14.984 1.00 36.88 131 ALA A CA 1
ATOM 933 C C . ALA A 1 131 ? -23.095 -11.537 14.461 1.00 36.88 131 ALA A C 1
ATOM 935 O O . ALA A 1 131 ? -23.546 -12.335 13.644 1.00 36.88 131 ALA A O 1
ATOM 936 N N . GLY A 1 132 ? -23.844 -10.543 14.943 1.00 35.25 132 GLY A N 1
ATOM 937 C CA . GLY A 1 132 ? -25.024 -10.060 14.223 1.00 35.25 132 GLY A CA 1
ATOM 938 C C . GLY A 1 132 ? -24.613 -9.377 12.907 1.00 35.25 132 GLY A C 1
ATOM 939 O O . GLY A 1 132 ? -23.464 -8.944 12.782 1.00 35.25 132 GLY A O 1
ATOM 940 N N . PRO A 1 133 ? -25.523 -9.249 11.922 1.00 37.34 133 PRO A N 1
ATOM 941 C CA . PRO A 1 133 ? -25.199 -8.672 10.621 1.00 37.34 133 PRO A CA 1
ATOM 942 C C . PRO A 1 133 ? -24.658 -7.246 10.780 1.00 37.34 133 PRO A C 1
ATOM 944 O O . PRO A 1 133 ? -25.309 -6.375 11.358 1.00 37.34 133 PRO A O 1
ATOM 947 N N . ILE A 1 134 ? -23.449 -7.023 10.266 1.00 45.16 134 ILE A N 1
ATOM 948 C CA . ILE A 1 134 ? -22.739 -5.743 10.294 1.00 45.16 134 ILE A CA 1
ATOM 949 C C . ILE A 1 134 ? -23.414 -4.730 9.361 1.00 45.16 134 ILE A C 1
ATOM 951 O O . ILE A 1 134 ? -23.035 -4.573 8.209 1.00 45.16 134 ILE A O 1
ATOM 955 N N . ASN A 1 135 ? -24.433 -4.034 9.868 1.00 35.06 135 ASN A N 1
ATOM 956 C CA . ASN A 1 135 ? -25.020 -2.855 9.235 1.00 35.06 135 ASN A CA 1
ATOM 957 C C . ASN A 1 135 ? -25.332 -1.785 10.297 1.00 35.06 135 ASN A C 1
ATOM 959 O O . ASN A 1 135 ? -26.248 -1.955 11.098 1.00 35.06 135 ASN A O 1
ATOM 963 N N . GLY A 1 136 ? -24.623 -0.650 10.247 1.00 37.91 136 GLY A N 1
ATOM 964 C CA . GLY A 1 136 ? -25.016 0.597 10.925 1.00 37.91 136 GLY A CA 1
ATOM 965 C C . GLY A 1 136 ? -24.668 0.722 12.418 1.00 37.91 136 GLY A C 1
ATOM 966 O O . GLY A 1 136 ? -24.326 -0.259 13.069 1.00 37.91 136 GLY A O 1
ATOM 967 N N . PRO A 1 137 ? -24.679 1.957 12.956 1.00 44.25 137 PRO A N 1
ATOM 968 C CA . PRO A 1 137 ? -23.681 2.432 13.910 1.00 44.25 137 PRO A CA 1
ATOM 969 C C . PRO A 1 137 ? -23.955 1.978 15.346 1.00 44.25 137 PRO A C 1
ATOM 971 O O . PRO A 1 137 ? -25.099 1.949 15.798 1.00 44.25 137 PRO A O 1
ATOM 974 N N . ARG A 1 138 ? -22.883 1.702 16.098 1.00 46.97 138 ARG A N 1
ATOM 975 C CA . ARG A 1 138 ? -22.933 1.479 17.549 1.00 46.97 138 ARG A CA 1
ATOM 976 C C . ARG A 1 138 ? -22.055 2.505 18.262 1.00 46.97 138 ARG A C 1
ATOM 978 O O . ARG A 1 138 ? -20.853 2.561 18.038 1.00 46.97 138 ARG A O 1
ATOM 985 N N . THR A 1 139 ? -22.689 3.324 19.097 1.00 48.12 139 THR A N 1
ATOM 986 C CA . THR A 1 139 ? -22.098 4.416 19.882 1.00 48.12 139 THR A CA 1
ATOM 987 C C . THR A 1 139 ? -22.164 4.086 21.378 1.00 48.12 139 THR A C 1
ATOM 989 O O . THR A 1 139 ? -23.024 4.609 22.085 1.00 48.12 139 THR A O 1
ATOM 992 N N . ASP A 1 140 ? -21.298 3.198 21.876 1.00 51.44 140 ASP A N 1
ATOM 993 C CA . ASP A 1 140 ? -21.208 2.864 23.313 1.00 51.44 140 ASP A CA 1
ATOM 994 C C . ASP A 1 140 ? -19.780 2.941 23.891 1.00 51.44 140 ASP A C 1
ATOM 996 O O . ASP A 1 140 ? -19.487 2.350 24.927 1.00 51.44 140 ASP A O 1
ATOM 1000 N N . GLY A 1 141 ? -18.873 3.698 23.261 1.00 55.09 141 GLY A N 1
ATOM 1001 C CA . GLY A 1 141 ? -17.509 3.899 23.775 1.00 55.09 141 GLY A CA 1
ATOM 1002 C C . GLY A 1 141 ? -16.632 2.642 23.738 1.00 55.09 141 GLY A C 1
ATOM 1003 O O . GLY A 1 141 ? -15.505 2.659 24.236 1.00 55.09 141 GLY A O 1
ATOM 1004 N N . LYS A 1 142 ? -17.117 1.552 23.133 1.00 64.62 142 LYS A N 1
ATOM 1005 C CA . LYS A 1 142 ? -16.308 0.372 22.847 1.00 64.62 142 LYS A CA 1
ATOM 1006 C C . LYS A 1 142 ? -15.424 0.652 21.643 1.00 64.62 142 LYS A C 1
ATOM 1008 O O . LYS A 1 142 ? -15.897 1.073 20.592 1.00 64.62 142 LYS A O 1
ATOM 1013 N N . LYS A 1 143 ? -14.127 0.400 21.813 1.00 76.31 143 LYS A N 1
ATOM 1014 C CA . LYS A 1 143 ? -13.163 0.409 20.714 1.00 76.31 143 LYS A CA 1
ATOM 1015 C C . LYS A 1 143 ? -13.568 -0.671 19.717 1.00 76.31 143 LYS A C 1
ATOM 1017 O O . LYS A 1 143 ? -13.689 -1.838 20.084 1.00 76.31 143 LYS A O 1
ATOM 1022 N N . VAL A 1 144 ? -13.782 -0.266 18.478 1.00 85.25 144 VAL A N 1
ATOM 1023 C CA . VAL A 1 144 ? -14.098 -1.138 17.355 1.00 85.25 144 VAL A CA 1
ATOM 1024 C C . VAL A 1 144 ? -12.815 -1.425 16.586 1.00 85.25 144 VAL A C 1
ATOM 1026 O O . VAL A 1 144 ? -11.935 -0.569 16.446 1.00 85.25 144 VAL A O 1
ATOM 1029 N N . MET A 1 145 ? -12.709 -2.664 16.113 1.00 89.00 145 MET A N 1
ATOM 1030 C CA . MET A 1 145 ? -11.668 -3.085 15.190 1.00 89.00 145 MET A CA 1
ATOM 1031 C C . MET A 1 145 ? -12.210 -3.024 13.763 1.00 89.00 145 MET A C 1
ATOM 1033 O O . MET A 1 145 ? -13.219 -3.655 13.449 1.00 89.00 145 MET A O 1
ATOM 1037 N N . PHE A 1 146 ? -11.519 -2.290 12.903 1.00 91.56 146 PHE A N 1
ATOM 1038 C CA . PHE A 1 146 ? -11.759 -2.254 11.469 1.00 91.56 146 PHE A CA 1
ATOM 1039 C C . PHE A 1 146 ? -10.738 -3.149 10.782 1.00 91.56 146 PHE A C 1
ATOM 1041 O O . PHE A 1 146 ? -9.551 -3.061 11.079 1.00 91.56 146 PHE A O 1
ATOM 1048 N N . ILE A 1 147 ? -11.186 -3.981 9.849 1.00 90.88 147 ILE A N 1
ATOM 1049 C CA . ILE A 1 147 ? -10.290 -4.697 8.941 1.00 90.88 147 ILE A CA 1
ATOM 1050 C C . ILE A 1 147 ? -10.372 -3.981 7.600 1.00 90.88 147 ILE A C 1
ATOM 1052 O O . ILE A 1 147 ? -11.452 -3.869 7.023 1.00 90.88 147 ILE A O 1
ATOM 1056 N N . LEU A 1 148 ? -9.233 -3.479 7.133 1.00 93.44 148 LEU A N 1
ATOM 1057 C CA . LEU A 1 148 ? -9.071 -2.794 5.862 1.00 93.44 148 LEU A CA 1
ATOM 1058 C C . LEU A 1 148 ? -8.288 -3.706 4.909 1.00 93.44 148 LEU A C 1
ATOM 1060 O O . LEU A 1 148 ? -7.065 -3.802 5.036 1.00 93.44 148 LEU A O 1
ATOM 1064 N N . PRO A 1 149 ? -8.961 -4.389 3.969 1.00 93.00 149 PRO A N 1
ATOM 1065 C CA . PRO A 1 149 ? -8.285 -5.165 2.941 1.00 93.00 149 PRO A CA 1
ATOM 1066 C C . PRO A 1 149 ? -7.551 -4.234 1.979 1.00 93.00 149 PRO A C 1
ATOM 1068 O O . PRO A 1 149 ? -8.157 -3.338 1.395 1.00 93.00 149 PRO A O 1
ATOM 1071 N N . LEU A 1 150 ? -6.259 -4.480 1.783 1.00 93.62 150 LEU A N 1
ATOM 1072 C CA . LEU A 1 150 ? -5.387 -3.709 0.901 1.00 93.62 150 LEU A CA 1
ATOM 1073 C C . LEU A 1 150 ? -4.731 -4.626 -0.148 1.00 93.62 150 LEU A C 1
ATOM 1075 O O . LEU A 1 150 ? -3.524 -4.884 -0.075 1.00 93.62 150 LEU A O 1
ATOM 1079 N N . PRO A 1 151 ? -5.516 -5.157 -1.109 1.00 89.50 151 PRO A N 1
ATOM 1080 C CA . PRO A 1 151 ? -5.010 -6.077 -2.114 1.00 89.50 151 PRO A CA 1
ATOM 1081 C C . PRO A 1 151 ? -4.396 -5.357 -3.320 1.00 89.50 151 PRO A C 1
ATOM 1083 O O . PRO A 1 151 ? -4.836 -4.287 -3.741 1.00 89.50 151 PRO A O 1
ATOM 1086 N N . GLY A 1 152 ? -3.455 -6.028 -3.972 1.00 90.81 152 GLY A N 1
ATOM 1087 C CA . GLY A 1 152 ? -2.955 -5.674 -5.291 1.00 90.81 152 GLY A CA 1
ATOM 1088 C C . GLY A 1 152 ? -2.001 -4.481 -5.310 1.00 90.81 152 GLY A C 1
ATOM 1089 O O . GLY A 1 152 ? -1.448 -4.046 -4.302 1.00 90.81 152 GLY A O 1
ATOM 1090 N N . THR A 1 153 ? -1.748 -3.975 -6.513 1.00 94.06 153 THR A N 1
ATOM 1091 C CA . THR A 1 153 ? -0.722 -2.958 -6.767 1.00 94.06 153 THR A CA 1
ATOM 1092 C C . THR A 1 153 ? -1.072 -1.614 -6.125 1.00 94.06 153 THR A C 1
ATOM 1094 O O . THR A 1 153 ? -2.208 -1.138 -6.226 1.00 94.06 153 THR A O 1
ATOM 1097 N N . VAL A 1 154 ? -0.072 -0.962 -5.531 1.00 94.94 154 VAL A N 1
ATOM 1098 C CA . VAL A 1 154 ? -0.169 0.408 -5.012 1.00 94.94 154 VAL A CA 1
ATOM 1099 C C . VAL A 1 154 ? -0.472 1.381 -6.154 1.00 94.94 154 VAL A C 1
ATOM 1101 O O . VAL A 1 154 ? 0.247 1.421 -7.154 1.00 94.94 154 VAL A O 1
ATOM 1104 N N . GLY A 1 155 ? -1.546 2.159 -6.016 1.00 91.06 155 GLY A N 1
ATOM 1105 C CA . GLY A 1 155 ? -2.098 3.018 -7.074 1.00 91.06 155 GLY A CA 1
ATOM 1106 C C . GLY A 1 155 ? -3.282 2.410 -7.824 1.00 91.06 155 GLY A C 1
ATOM 1107 O O . GLY A 1 155 ? -3.995 3.144 -8.517 1.00 91.06 155 GLY A O 1
ATOM 1108 N N . VAL A 1 156 ? -3.534 1.108 -7.650 1.00 87.06 156 VAL A N 1
ATOM 1109 C CA . VAL A 1 156 ? -4.630 0.375 -8.301 1.00 87.06 156 VAL A CA 1
ATOM 1110 C C . VAL A 1 156 ? -5.579 -0.217 -7.264 1.00 87.06 156 VAL A C 1
ATOM 1112 O O . VAL A 1 156 ? -6.705 0.252 -7.157 1.00 87.06 156 VAL A O 1
ATOM 1115 N N . GLY A 1 157 ? -5.136 -1.229 -6.514 1.00 80.19 157 GLY A N 1
ATOM 1116 C CA . GLY A 1 157 ? -5.953 -1.895 -5.492 1.00 80.19 157 GLY A CA 1
ATOM 1117 C C . GLY A 1 157 ? -5.695 -1.356 -4.085 1.00 80.19 157 GLY A C 1
ATOM 1118 O O . GLY A 1 157 ? -6.628 -1.182 -3.309 1.00 80.19 157 GLY A O 1
ATOM 1119 N N . LEU A 1 158 ? -4.446 -0.984 -3.800 1.00 91.69 158 LEU A N 1
ATOM 1120 C CA . LEU A 1 158 ? -4.051 -0.301 -2.573 1.00 91.69 158 LEU A CA 1
ATOM 1121 C C . LEU A 1 158 ? -3.914 1.197 -2.878 1.00 91.69 158 LEU A C 1
ATOM 1123 O O . LEU A 1 158 ? -2.996 1.605 -3.596 1.00 91.69 158 LEU A O 1
ATOM 1127 N N . ARG A 1 159 ? -4.848 2.017 -2.382 1.00 93.56 159 ARG A N 1
ATOM 1128 C CA . ARG A 1 159 ? -4.923 3.457 -2.688 1.00 93.56 159 ARG A CA 1
ATOM 1129 C C . ARG A 1 159 ? -5.274 4.281 -1.457 1.00 93.56 159 ARG A C 1
ATOM 1131 O O . ARG A 1 159 ? -6.029 3.813 -0.610 1.00 93.56 159 ARG A O 1
ATOM 1138 N N . HIS A 1 160 ? -4.787 5.518 -1.390 1.00 95.94 160 HIS A N 1
ATOM 1139 C CA . HIS A 1 160 ? -4.996 6.407 -0.239 1.00 95.94 160 HIS A CA 1
ATOM 1140 C C . HIS A 1 160 ? -6.476 6.698 0.042 1.00 95.94 160 HIS A C 1
ATOM 1142 O O . HIS A 1 160 ? -6.849 6.923 1.192 1.00 95.94 160 HIS A O 1
ATOM 1148 N N . GLU A 1 161 ? -7.343 6.651 -0.977 1.00 93.94 161 GLU A N 1
ATOM 1149 C CA . GLU A 1 161 ? -8.767 6.925 -0.785 1.00 93.94 161 GLU A CA 1
ATOM 1150 C C . GLU A 1 161 ? -9.450 5.888 0.124 1.00 93.94 161 GLU A C 1
ATOM 1152 O O . GLU A 1 161 ? -10.444 6.212 0.776 1.00 93.94 161 GLU A O 1
ATOM 1157 N N . GLU A 1 162 ? -8.930 4.657 0.205 1.00 92.50 162 GLU A N 1
ATOM 1158 C CA . GLU A 1 162 ? -9.432 3.646 1.146 1.00 92.50 162 GLU A CA 1
ATOM 1159 C C . GLU A 1 162 ? -9.106 4.017 2.597 1.00 92.50 162 GLU A C 1
ATOM 1161 O O . GLU A 1 162 ? -9.957 3.897 3.478 1.00 92.50 162 GLU A O 1
ATOM 1166 N N . MET A 1 163 ? -7.907 4.549 2.837 1.00 95.62 163 MET A N 1
ATOM 1167 C CA . MET A 1 163 ? -7.442 4.999 4.150 1.00 95.62 163 MET A CA 1
ATOM 1168 C C . MET A 1 163 ? -8.283 6.192 4.605 1.00 95.62 163 MET A C 1
ATOM 1170 O O . MET A 1 163 ? -8.765 6.211 5.734 1.00 95.62 163 MET A O 1
ATOM 1174 N N . ASP A 1 164 ? -8.537 7.145 3.706 1.00 94.94 164 ASP A N 1
ATOM 1175 C CA . ASP A 1 164 ? -9.365 8.321 3.986 1.00 94.94 164 ASP A CA 1
ATOM 1176 C C . ASP A 1 164 ? -10.833 7.954 4.250 1.00 94.94 164 ASP A C 1
ATOM 1178 O O . ASP A 1 164 ? -11.502 8.572 5.083 1.00 94.94 164 ASP A O 1
ATOM 1182 N N . ARG A 1 165 ? -11.368 6.959 3.531 1.00 93.44 165 ARG A N 1
ATOM 1183 C CA . ARG A 1 165 ? -12.722 6.447 3.777 1.00 93.44 165 ARG A CA 1
ATOM 1184 C C . ARG A 1 165 ? -12.810 5.753 5.126 1.00 93.44 165 ARG A C 1
ATOM 1186 O O . ARG A 1 165 ? -13.721 6.053 5.893 1.00 93.44 165 ARG A O 1
ATOM 1193 N N . MET A 1 166 ? -11.856 4.878 5.419 1.00 93.19 166 MET A N 1
ATOM 1194 C CA . MET A 1 166 ? -11.782 4.181 6.695 1.00 93.19 166 MET A CA 1
ATOM 1195 C C . MET A 1 166 ? -11.649 5.187 7.850 1.00 93.19 166 MET A C 1
ATOM 1197 O O . MET A 1 166 ? -12.387 5.079 8.824 1.00 93.19 166 MET A O 1
ATOM 1201 N N . GLU A 1 167 ? -10.801 6.214 7.718 1.00 94.31 167 GLU A N 1
ATOM 1202 C CA . GLU A 1 167 ? -10.604 7.244 8.746 1.00 94.31 167 GLU A CA 1
ATOM 1203 C C . GLU A 1 167 ? -11.922 7.925 9.109 1.00 94.31 167 GLU A C 1
ATOM 1205 O O . GLU A 1 167 ? -12.246 8.060 10.284 1.00 94.31 167 GLU A O 1
ATOM 1210 N N . LYS A 1 168 ? -12.720 8.299 8.103 1.00 94.69 168 LYS A N 1
ATOM 1211 C CA . LYS A 1 168 ? -14.031 8.922 8.319 1.00 94.69 168 LYS A CA 1
ATOM 1212 C C . LYS A 1 168 ? -14.998 8.006 9.059 1.00 94.69 168 LYS A C 1
ATOM 1214 O O . LYS A 1 168 ? -15.811 8.503 9.832 1.00 94.69 168 LYS A O 1
ATOM 1219 N N . GLU A 1 169 ? -14.958 6.700 8.808 1.00 90.31 169 GLU A N 1
ATOM 1220 C CA . GLU A 1 169 ? -15.805 5.741 9.523 1.00 90.31 169 GLU A CA 1
ATOM 1221 C C . GLU A 1 169 ? -15.322 5.518 10.961 1.00 90.31 169 GLU A C 1
ATOM 1223 O O . GLU A 1 169 ? -16.140 5.504 11.881 1.00 90.31 169 GLU A O 1
ATOM 1228 N N . ALA A 1 170 ? -14.009 5.421 11.174 1.00 89.69 170 ALA A N 1
ATOM 1229 C CA . ALA A 1 170 ? -13.418 5.289 12.502 1.00 89.69 170 ALA A CA 1
ATOM 1230 C C . ALA A 1 170 ? -13.642 6.547 13.364 1.00 89.69 170 ALA A C 1
ATOM 1232 O O . ALA A 1 170 ? -14.012 6.433 14.534 1.00 89.69 170 ALA A O 1
ATOM 1233 N N . ASP A 1 171 ? -13.513 7.743 12.782 1.00 91.50 171 ASP A N 1
ATOM 1234 C CA . ASP A 1 171 ? -13.702 9.028 13.466 1.00 91.50 171 ASP A CA 1
ATOM 1235 C C . ASP A 1 171 ? -15.129 9.203 14.012 1.00 91.50 171 ASP A C 1
ATOM 1237 O O . ASP A 1 171 ? -15.310 9.805 15.073 1.00 91.50 171 ASP A O 1
ATOM 1241 N N . LYS A 1 172 ? -16.152 8.641 13.347 1.00 91.12 172 LYS A N 1
ATOM 1242 C CA . LYS A 1 172 ? -17.547 8.669 13.843 1.00 91.12 172 LYS A CA 1
ATOM 1243 C C . LYS A 1 172 ? -17.702 7.984 15.201 1.00 91.12 172 LYS A C 1
ATOM 1245 O O . LYS A 1 172 ? -18.652 8.280 15.922 1.00 91.12 172 LYS A O 1
ATOM 1250 N N . LEU A 1 173 ? -16.795 7.067 15.535 1.00 87.38 173 LEU A N 1
ATOM 1251 C CA . LEU A 1 173 ? -16.792 6.314 16.789 1.00 87.38 173 LEU A CA 1
ATOM 1252 C C . LEU A 1 173 ? -15.867 6.932 17.851 1.00 87.38 173 LEU A C 1
ATOM 1254 O O . LEU A 1 173 ? -15.791 6.425 18.970 1.00 87.38 173 LEU A O 1
ATOM 1258 N N . GLY A 1 174 ? -15.182 8.031 17.524 1.00 85.12 174 GLY A N 1
ATOM 1259 C CA . GLY A 1 174 ? -14.203 8.684 18.389 1.00 85.12 174 GLY A CA 1
ATOM 1260 C C . GLY A 1 174 ? -12.803 8.055 18.318 1.00 85.12 174 GLY A C 1
ATOM 1261 O O . GLY A 1 174 ? -12.593 7.045 17.643 1.00 85.12 174 GLY A O 1
ATOM 1262 N N . PRO A 1 175 ? -11.807 8.643 19.002 1.00 88.50 175 PRO A N 1
ATOM 1263 C CA . PRO A 1 175 ? -10.420 8.188 18.942 1.00 88.50 175 PRO A CA 1
ATOM 1264 C C . PRO A 1 175 ? -10.223 6.814 19.600 1.00 88.50 175 PRO A C 1
ATOM 1266 O O . PRO A 1 175 ? -11.024 6.355 20.411 1.00 88.50 175 PRO A O 1
ATOM 1269 N N . GLY A 1 176 ? -9.107 6.165 19.282 1.00 86.06 176 GLY A N 1
ATOM 1270 C CA . GLY A 1 176 ? -8.681 4.912 19.906 1.00 86.06 176 GLY A CA 1
ATOM 1271 C C . GLY A 1 176 ? -9.220 3.639 19.253 1.00 86.06 176 GLY A C 1
ATOM 1272 O O . GLY A 1 176 ? -9.010 2.561 19.810 1.00 86.06 176 GLY A O 1
ATOM 1273 N N . GLN A 1 177 ? -9.882 3.748 18.096 1.00 90.75 177 GLN A N 1
ATOM 1274 C CA . GLN A 1 177 ? -10.204 2.597 17.242 1.00 90.75 177 GLN A CA 1
ATOM 1275 C C . GLN A 1 177 ? -8.934 1.864 16.791 1.00 90.75 177 GLN A C 1
ATOM 1277 O O . GLN A 1 177 ? -7.850 2.454 16.740 1.00 90.75 177 GLN A O 1
ATOM 1282 N N . ILE A 1 178 ? -9.080 0.581 16.467 1.00 92.12 178 ILE A N 1
ATOM 1283 C CA . ILE A 1 178 ? -7.999 -0.257 15.938 1.00 92.12 178 ILE A CA 1
ATOM 1284 C C . ILE A 1 178 ? -8.282 -0.513 14.467 1.00 92.12 178 ILE A C 1
ATOM 1286 O O . ILE A 1 178 ? -9.395 -0.890 14.107 1.00 92.12 178 ILE A O 1
ATOM 1290 N N . ILE A 1 179 ? -7.280 -0.325 13.620 1.00 95.81 179 ILE A N 1
ATOM 1291 C CA . ILE A 1 179 ? -7.404 -0.517 12.180 1.00 95.81 179 ILE A CA 1
ATOM 1292 C C . ILE A 1 179 ? -6.352 -1.526 11.757 1.00 95.81 179 ILE A C 1
ATOM 1294 O O . ILE A 1 179 ? -5.154 -1.252 11.801 1.00 95.81 179 ILE A O 1
ATOM 1298 N N . VAL A 1 180 ? -6.820 -2.698 11.352 1.00 96.88 180 VAL A N 1
ATOM 1299 C CA . VAL A 1 180 ? -6.002 -3.781 10.827 1.00 96.88 180 VAL A CA 1
ATOM 1300 C C . VAL A 1 180 ? -5.931 -3.633 9.314 1.00 96.88 180 VAL A C 1
ATOM 1302 O O . VAL A 1 180 ? -6.903 -3.884 8.607 1.00 96.88 180 VAL A O 1
ATOM 1305 N N . MET A 1 181 ? -4.779 -3.214 8.812 1.00 97.69 181 MET A N 1
ATOM 1306 C CA . MET A 1 181 ? -4.451 -3.185 7.394 1.00 97.69 181 MET A CA 1
ATOM 1307 C C . MET A 1 181 ? -4.046 -4.595 6.961 1.00 97.69 181 MET A C 1
ATOM 1309 O O . MET A 1 181 ? -2.937 -5.031 7.258 1.00 97.69 181 MET A O 1
ATOM 1313 N N . ALA A 1 182 ? -4.933 -5.314 6.276 1.00 95.69 182 ALA A N 1
ATOM 1314 C CA . ALA A 1 182 ? -4.627 -6.625 5.707 1.00 95.69 182 ALA A CA 1
ATOM 1315 C C . ALA A 1 182 ? -3.949 -6.434 4.342 1.00 95.69 182 ALA A C 1
ATOM 1317 O O . ALA A 1 182 ? -4.622 -6.171 3.344 1.00 95.69 182 ALA A O 1
ATOM 1318 N N . ILE A 1 183 ? -2.615 -6.496 4.316 1.00 97.31 183 ILE A N 1
ATOM 1319 C CA . ILE A 1 183 ? -1.793 -6.115 3.161 1.00 97.31 183 ILE A CA 1
ATOM 1320 C C . ILE A 1 183 ? -1.405 -7.356 2.356 1.00 97.31 183 ILE A C 1
ATOM 1322 O O . ILE A 1 183 ? -0.766 -8.280 2.865 1.00 97.31 183 ILE A O 1
ATOM 1326 N N . ASN A 1 184 ? -1.771 -7.324 1.076 1.00 96.62 184 ASN A N 1
ATOM 1327 C CA . ASN A 1 184 ? -1.360 -8.283 0.059 1.00 96.62 184 ASN A CA 1
ATOM 1328 C C . ASN A 1 184 ? -1.033 -7.503 -1.222 1.00 96.62 184 ASN A C 1
ATOM 1330 O O . ASN A 1 184 ? -1.902 -7.264 -2.062 1.00 96.62 184 ASN A O 1
ATOM 1334 N N . SER A 1 185 ? 0.195 -6.997 -1.317 1.00 97.06 185 SER A N 1
ATOM 1335 C CA . SER A 1 185 ? 0.620 -6.060 -2.346 1.00 97.06 185 SER A CA 1
ATOM 1336 C C . SER A 1 185 ? 2.055 -6.316 -2.819 1.00 97.06 185 SER A C 1
ATOM 1338 O O . SER A 1 185 ? 2.988 -6.249 -2.010 1.00 97.06 185 SER A O 1
ATOM 1340 N N . PRO A 1 186 ? 2.271 -6.427 -4.144 1.00 94.56 186 PRO A N 1
ATOM 1341 C CA . PRO A 1 186 ? 3.604 -6.516 -4.733 1.00 94.56 186 PRO A CA 1
ATOM 1342 C C . PRO A 1 186 ? 4.309 -5.145 -4.831 1.00 94.56 186 PRO A C 1
ATOM 1344 O O . PRO A 1 186 ? 5.390 -5.035 -5.411 1.00 94.56 186 PRO A O 1
ATOM 1347 N N . GLY A 1 187 ? 3.687 -4.071 -4.331 1.00 94.56 187 GLY A N 1
ATOM 1348 C CA . GLY A 1 187 ? 4.161 -2.696 -4.480 1.00 94.56 187 GLY A CA 1
ATOM 1349 C C . GLY A 1 187 ? 3.474 -1.952 -5.614 1.00 94.56 187 GLY A C 1
ATOM 1350 O O . GLY A 1 187 ? 2.368 -2.306 -6.012 1.00 94.56 187 GLY A O 1
ATOM 1351 N N . GLY A 1 188 ? 4.084 -0.874 -6.110 1.00 93.75 188 GLY A N 1
ATOM 1352 C CA . GLY A 1 188 ? 3.490 -0.065 -7.174 1.00 93.75 188 GLY A CA 1
ATOM 1353 C C . GLY A 1 188 ? 3.957 1.385 -7.175 1.00 93.75 188 GLY A C 1
ATOM 1354 O O . GLY A 1 188 ? 5.133 1.677 -6.966 1.00 93.75 188 GLY A O 1
ATOM 1355 N N . ALA A 1 189 ? 3.033 2.300 -7.459 1.00 92.62 189 ALA A N 1
ATOM 1356 C CA . ALA A 1 189 ? 3.350 3.701 -7.695 1.00 92.62 189 ALA A CA 1
ATOM 1357 C C . ALA A 1 189 ? 3.846 4.418 -6.426 1.00 92.62 189 ALA A C 1
ATOM 1359 O O . ALA A 1 189 ? 3.100 4.586 -5.463 1.00 92.62 189 ALA A O 1
ATOM 1360 N N . VAL A 1 190 ? 5.075 4.943 -6.474 1.00 89.94 190 VAL A N 1
ATOM 1361 C CA . VAL A 1 190 ? 5.662 5.777 -5.405 1.00 89.94 190 VAL A CA 1
ATOM 1362 C C . VAL A 1 190 ? 4.786 6.990 -5.095 1.00 89.94 190 VAL A C 1
ATOM 1364 O O . VAL A 1 190 ? 4.559 7.312 -3.935 1.00 89.94 190 VAL A O 1
ATOM 1367 N N . SER A 1 191 ? 4.263 7.657 -6.126 1.00 91.06 191 SER A N 1
ATOM 1368 C CA . SER A 1 191 ? 3.426 8.851 -5.960 1.00 91.06 191 SER A CA 1
ATOM 1369 C C . SER A 1 191 ? 2.141 8.577 -5.181 1.00 91.06 191 SER A C 1
ATOM 1371 O O . SER A 1 191 ? 1.634 9.472 -4.512 1.00 91.06 191 SER A O 1
ATOM 1373 N N . GLU A 1 192 ? 1.618 7.355 -5.259 1.00 94.88 192 GLU A N 1
ATOM 1374 C CA . GLU A 1 192 ? 0.484 6.937 -4.446 1.00 94.88 192 GLU A CA 1
ATOM 1375 C C . GLU A 1 192 ? 0.931 6.545 -3.034 1.00 94.88 192 GLU A C 1
ATOM 1377 O O . GLU A 1 192 ? 0.292 6.942 -2.064 1.00 94.88 192 GLU A O 1
ATOM 1382 N N . ALA A 1 193 ? 2.056 5.836 -2.908 1.00 92.88 193 ALA A N 1
ATOM 1383 C CA . ALA A 1 193 ? 2.630 5.445 -1.622 1.00 92.88 193 ALA A CA 1
ATOM 1384 C C . ALA A 1 193 ? 2.867 6.655 -0.691 1.00 92.88 193 ALA A C 1
ATOM 1386 O O . ALA A 1 193 ? 2.573 6.584 0.500 1.00 92.88 193 ALA A O 1
ATOM 1387 N N . VAL A 1 194 ? 3.304 7.793 -1.244 1.00 91.94 194 VAL A N 1
ATOM 1388 C CA . VAL A 1 194 ? 3.464 9.060 -0.501 1.00 91.94 194 VAL A CA 1
ATOM 1389 C C . VAL A 1 194 ? 2.126 9.591 0.030 1.00 91.94 194 VAL A C 1
ATOM 1391 O O . VAL A 1 194 ? 2.039 10.006 1.181 1.00 91.94 194 VAL A O 1
ATOM 1394 N N . LYS A 1 195 ? 1.047 9.531 -0.758 1.00 95.81 195 LYS A N 1
ATOM 1395 C CA . LYS A 1 195 ? -0.283 9.955 -0.283 1.00 95.81 195 LYS A CA 1
ATOM 1396 C C . LYS A 1 195 ? -0.826 9.021 0.788 1.00 95.81 195 LYS A C 1
ATOM 1398 O O . LYS A 1 195 ? -1.444 9.472 1.746 1.00 95.81 195 LYS A O 1
ATOM 1403 N N . ILE A 1 196 ? -0.586 7.721 0.625 1.00 96.50 196 ILE A N 1
ATOM 1404 C CA . ILE A 1 196 ? -0.959 6.711 1.613 1.00 96.50 196 ILE A CA 1
ATOM 1405 C C . ILE A 1 196 ? -0.272 7.009 2.941 1.00 96.50 196 ILE A C 1
ATOM 1407 O O . ILE A 1 196 ? -0.957 7.045 3.960 1.00 96.50 196 ILE A O 1
ATOM 1411 N N . ARG A 1 197 ? 1.037 7.298 2.935 1.00 94.19 197 ARG A N 1
ATOM 1412 C CA . ARG A 1 197 ? 1.740 7.775 4.131 1.00 94.19 197 ARG A CA 1
ATOM 1413 C C . ARG A 1 197 ? 1.003 8.950 4.758 1.00 94.19 197 ARG A C 1
ATOM 1415 O O . ARG A 1 197 ? 0.726 8.908 5.953 1.00 94.19 197 ARG A O 1
ATOM 1422 N N . ASP A 1 198 ? 0.712 9.995 3.986 1.00 95.06 198 ASP A N 1
ATOM 1423 C CA . ASP A 1 198 ? 0.107 11.217 4.526 1.00 95.06 198 ASP A CA 1
ATOM 1424 C C . ASP A 1 198 ? -1.236 10.925 5.221 1.00 95.06 198 ASP A C 1
ATOM 1426 O O . ASP A 1 198 ? -1.534 11.487 6.281 1.00 95.06 198 ASP A O 1
ATOM 1430 N N . SER A 1 199 ? -2.027 9.997 4.671 1.00 96.69 199 SER A N 1
ATOM 1431 C CA . SER A 1 199 ? -3.240 9.485 5.314 1.00 96.69 199 SER A CA 1
ATOM 1432 C C . SER A 1 199 ? -2.930 8.685 6.580 1.00 96.69 199 SER A C 1
ATOM 1434 O O . SER A 1 199 ? -3.506 8.963 7.630 1.00 96.69 199 SER A O 1
ATOM 1436 N N . LEU A 1 200 ? -1.991 7.738 6.536 1.00 96.31 200 LEU A N 1
ATOM 1437 C CA . LEU A 1 200 ? -1.661 6.884 7.681 1.00 96.31 200 LEU A CA 1
ATOM 1438 C C . LEU A 1 200 ? -1.060 7.667 8.854 1.00 96.31 200 LEU A C 1
ATOM 1440 O O . LEU A 1 200 ? -1.490 7.470 9.987 1.00 96.31 200 LEU A O 1
ATOM 1444 N N . VAL A 1 201 ? -0.153 8.616 8.609 1.00 94.81 201 VAL A N 1
ATOM 1445 C CA . VAL A 1 201 ? 0.420 9.495 9.647 1.00 94.81 201 VAL A CA 1
ATOM 1446 C C . VAL A 1 201 ? -0.671 10.315 10.335 1.00 94.81 201 VAL A C 1
ATOM 1448 O O . VAL A 1 201 ? -0.625 10.543 11.545 1.00 94.81 201 VAL A O 1
ATOM 1451 N N . ARG A 1 202 ? -1.679 10.767 9.582 1.00 94.75 202 ARG A N 1
ATOM 1452 C CA . ARG A 1 202 ? -2.833 11.481 10.141 1.00 94.75 202 ARG A CA 1
ATOM 1453 C C . ARG A 1 202 ? -3.720 10.554 10.975 1.00 94.75 202 ARG A C 1
ATOM 1455 O O . ARG A 1 202 ? -4.101 10.933 12.083 1.00 94.75 202 ARG A O 1
ATOM 1462 N N . ILE A 1 203 ? -4.000 9.351 10.480 1.00 95.69 203 ILE A N 1
ATOM 1463 C CA . ILE A 1 203 ? -4.823 8.342 11.159 1.00 95.69 203 ILE A CA 1
ATOM 1464 C C . ILE A 1 203 ? -4.168 7.886 12.470 1.00 95.69 203 ILE A C 1
ATOM 1466 O O . ILE A 1 203 ? -4.838 7.856 13.503 1.00 95.69 203 ILE A O 1
ATOM 1470 N N . LYS A 1 204 ? -2.855 7.624 12.457 1.00 93.38 204 LYS A N 1
ATOM 1471 C CA . LYS A 1 204 ? -2.058 7.148 13.604 1.00 93.38 204 LYS A CA 1
ATOM 1472 C C . LYS A 1 204 ? -2.110 8.083 14.817 1.00 93.38 204 LYS A C 1
ATOM 1474 O O . LYS A 1 204 ? -1.977 7.653 15.955 1.00 93.38 204 LYS A O 1
ATOM 1479 N N . LYS A 1 205 ? -2.374 9.379 14.603 1.00 93.75 205 LYS A N 1
ATOM 1480 C CA . LYS A 1 205 ? -2.563 10.357 15.694 1.00 93.75 205 LYS A CA 1
ATOM 1481 C C . LYS A 1 205 ? -3.832 10.111 16.515 1.00 93.75 205 LYS A C 1
ATOM 1483 O O . LYS A 1 205 ? -3.926 10.599 17.638 1.00 93.75 205 LYS A O 1
ATOM 1488 N N . LYS A 1 206 ? -4.824 9.423 15.945 1.00 93.44 206 LYS A N 1
ATOM 1489 C CA . LYS A 1 206 ? -6.158 9.227 16.534 1.00 93.44 206 LYS A CA 1
ATOM 1490 C C . LYS A 1 206 ? -6.480 7.760 16.789 1.00 93.44 206 LYS A C 1
ATOM 1492 O O . LYS A 1 206 ? -7.239 7.465 17.709 1.00 93.44 206 LYS A O 1
ATOM 1497 N N . HIS A 1 207 ? -5.938 6.856 15.984 1.00 93.44 207 HIS A N 1
ATOM 1498 C CA . HIS A 1 207 ? -6.271 5.436 15.968 1.00 93.44 207 HIS A CA 1
ATOM 1499 C C . HIS A 1 207 ? -5.001 4.591 15.933 1.00 93.44 207 HIS A C 1
ATOM 1501 O O . HIS A 1 207 ? -3.978 5.037 15.424 1.00 93.44 207 HIS A O 1
ATOM 1507 N N . ARG A 1 208 ? -5.084 3.362 16.447 1.00 94.62 208 ARG A N 1
ATOM 1508 C CA . ARG A 1 208 ? -3.981 2.397 16.388 1.00 94.62 208 ARG A CA 1
ATOM 1509 C C . ARG A 1 208 ? -4.003 1.687 15.041 1.00 94.62 208 ARG A C 1
ATOM 1511 O O . ARG A 1 208 ? -5.043 1.158 14.644 1.00 94.62 208 ARG A O 1
ATOM 1518 N N . LEU A 1 209 ? -2.861 1.651 14.373 1.00 97.44 209 LEU A N 1
ATOM 1519 C CA . LEU A 1 209 ? -2.660 0.975 13.099 1.00 97.44 209 LEU A CA 1
ATOM 1520 C C . LEU A 1 209 ? -1.932 -0.349 13.317 1.00 97.44 209 LEU A C 1
ATOM 1522 O O . LEU A 1 209 ? -0.857 -0.390 13.906 1.00 97.44 209 LEU A O 1
ATOM 1526 N N . VAL A 1 210 ? -2.490 -1.429 12.790 1.00 97.75 210 VAL A N 1
ATOM 1527 C CA . VAL A 1 210 ? -1.876 -2.758 12.811 1.00 97.75 210 VAL A CA 1
ATOM 1528 C C . VAL A 1 210 ? -1.745 -3.230 11.373 1.00 97.75 210 VAL A C 1
ATOM 1530 O O . VAL A 1 210 ? -2.735 -3.256 10.650 1.00 97.75 210 VAL A O 1
ATOM 1533 N N . ALA A 1 211 ? -0.549 -3.603 10.935 1.00 98.06 211 ALA A N 1
ATOM 1534 C CA . ALA A 1 211 ? -0.352 -4.240 9.642 1.00 98.06 211 ALA A CA 1
ATOM 1535 C C . ALA A 1 211 ? -0.397 -5.762 9.802 1.00 98.06 211 ALA A C 1
ATOM 1537 O O . ALA A 1 211 ? 0.330 -6.330 10.612 1.00 98.06 211 ALA A O 1
ATOM 1538 N N . TRP A 1 212 ? -1.248 -6.415 9.020 1.00 97.62 212 TRP A N 1
ATOM 1539 C CA . TRP A 1 212 ? -1.355 -7.864 8.918 1.00 97.62 212 TRP A CA 1
ATOM 1540 C C . TRP A 1 212 ? -0.880 -8.280 7.527 1.00 97.62 212 TRP A C 1
ATOM 1542 O O . TRP A 1 212 ? -1.533 -7.970 6.529 1.00 97.62 212 TRP A O 1
ATOM 1552 N N . ILE A 1 213 ? 0.276 -8.935 7.454 1.00 98.00 213 ILE A N 1
ATOM 1553 C CA . ILE A 1 213 ? 1.033 -9.111 6.213 1.00 98.00 213 ILE A CA 1
ATOM 1554 C C . ILE A 1 213 ? 0.864 -10.519 5.647 1.00 98.00 213 ILE A C 1
ATOM 1556 O O . ILE A 1 213 ? 1.334 -11.494 6.237 1.00 98.00 213 ILE A O 1
ATOM 1560 N N . GLU A 1 214 ? 0.262 -10.597 4.462 1.00 95.75 214 GLU A N 1
ATOM 1561 C CA . GLU A 1 214 ? 0.384 -11.746 3.556 1.00 95.75 214 GLU A CA 1
ATOM 1562 C C . GLU A 1 214 ? 1.542 -11.502 2.573 1.00 95.75 214 GLU A C 1
ATOM 1564 O O . GLU A 1 214 ? 2.501 -12.264 2.507 1.00 95.75 214 GLU A O 1
ATOM 1569 N N . GLU A 1 215 ? 1.522 -10.367 1.878 1.00 97.12 215 GLU A N 1
ATOM 1570 C CA . GLU A 1 215 ? 2.616 -9.907 1.020 1.00 97.12 215 GLU A CA 1
ATOM 1571 C C . GLU A 1 215 ? 2.678 -8.383 1.094 1.00 97.12 215 GLU A C 1
ATOM 1573 O O . GLU A 1 215 ? 1.685 -7.699 0.873 1.00 97.12 215 GLU A O 1
ATOM 1578 N N . ALA A 1 216 ? 3.836 -7.818 1.407 1.00 97.81 216 ALA A N 1
ATOM 1579 C CA . ALA A 1 216 ? 4.049 -6.381 1.434 1.00 97.81 216 ALA A CA 1
ATOM 1580 C C . ALA A 1 216 ? 5.403 -6.071 0.807 1.00 97.81 216 ALA A C 1
ATOM 1582 O O . ALA A 1 216 ? 6.424 -6.014 1.480 1.00 97.81 216 ALA A O 1
ATOM 1583 N N . ILE A 1 217 ? 5.425 -5.861 -0.503 1.00 96.81 217 ILE A N 1
ATOM 1584 C CA . ILE A 1 217 ? 6.654 -5.631 -1.267 1.00 96.81 217 ILE A CA 1
ATOM 1585 C C . ILE A 1 217 ? 6.696 -4.190 -1.774 1.00 96.81 217 ILE A C 1
ATOM 1587 O O . ILE A 1 217 ? 5.671 -3.611 -2.129 1.00 96.81 217 ILE A O 1
ATOM 1591 N N . SER A 1 218 ? 7.881 -3.576 -1.789 1.00 95.06 218 SER A N 1
ATOM 1592 C CA . SER A 1 218 ? 8.115 -2.220 -2.299 1.00 95.06 218 SER A CA 1
ATOM 1593 C C . SER A 1 218 ? 7.146 -1.186 -1.694 1.00 95.06 218 SER A C 1
ATOM 1595 O O . SER A 1 218 ? 7.199 -0.937 -0.493 1.00 95.06 218 SER A O 1
ATOM 1597 N N . GLY A 1 219 ? 6.237 -0.591 -2.473 1.00 93.62 219 GLY A N 1
ATOM 1598 C CA . GLY A 1 219 ? 5.222 0.338 -1.956 1.00 93.62 219 GLY A CA 1
ATOM 1599 C C . GLY A 1 219 ? 4.274 -0.272 -0.906 1.00 93.62 219 GLY A C 1
ATOM 1600 O O . GLY A 1 219 ? 3.790 0.445 -0.031 1.00 93.62 219 GLY A O 1
ATOM 1601 N N . GLY A 1 220 ? 4.030 -1.587 -0.958 1.00 95.50 220 GLY A N 1
ATOM 1602 C CA . GLY A 1 220 ? 3.256 -2.310 0.054 1.00 95.50 220 GLY A CA 1
ATOM 1603 C C . GLY A 1 220 ? 4.011 -2.400 1.379 1.00 95.50 220 GLY A C 1
ATOM 1604 O O . GLY A 1 220 ? 3.448 -2.091 2.426 1.00 95.50 220 GLY A O 1
ATOM 1605 N N . ALA A 1 221 ? 5.311 -2.712 1.330 1.00 96.69 221 ALA A N 1
ATOM 1606 C CA . ALA A 1 221 ? 6.189 -2.650 2.501 1.00 96.69 221 ALA A CA 1
ATOM 1607 C C . ALA A 1 221 ? 6.260 -1.232 3.072 1.00 96.69 221 ALA A C 1
ATOM 1609 O O . ALA A 1 221 ? 6.099 -1.051 4.272 1.00 96.69 221 ALA A O 1
ATOM 1610 N N . TYR A 1 222 ? 6.446 -0.224 2.213 1.00 95.62 222 TYR A N 1
ATOM 1611 C CA . TYR A 1 222 ? 6.456 1.179 2.630 1.00 95.62 222 TYR A CA 1
ATOM 1612 C C . TYR A 1 222 ? 5.172 1.557 3.378 1.00 95.62 222 TYR A C 1
ATOM 1614 O O . TYR A 1 222 ? 5.236 2.195 4.418 1.00 95.62 222 TYR A O 1
ATOM 1622 N N . THR A 1 223 ? 4.015 1.093 2.898 1.00 95.81 223 THR A N 1
ATOM 1623 C CA . THR A 1 223 ? 2.722 1.281 3.574 1.00 95.81 223 THR A CA 1
ATOM 1624 C C . THR A 1 223 ? 2.690 0.601 4.946 1.00 95.81 223 THR A C 1
ATOM 1626 O O . THR A 1 223 ? 2.293 1.220 5.931 1.00 95.81 223 THR A O 1
ATOM 1629 N N . ALA A 1 224 ? 3.124 -0.662 5.019 1.00 97.06 224 ALA A N 1
ATOM 1630 C CA . ALA A 1 224 ? 3.130 -1.452 6.249 1.00 97.06 224 ALA A CA 1
ATOM 1631 C C . ALA A 1 224 ? 3.972 -0.818 7.364 1.00 97.06 224 ALA A C 1
ATOM 1633 O O . ALA A 1 224 ? 3.588 -0.875 8.530 1.00 97.06 224 ALA A O 1
ATOM 1634 N N . LEU A 1 225 ? 5.093 -0.192 7.000 1.00 95.88 225 LEU A N 1
ATOM 1635 C CA . LEU A 1 225 ? 6.030 0.406 7.946 1.00 95.88 225 LEU A CA 1
ATOM 1636 C C . LEU A 1 225 ? 5.424 1.547 8.783 1.00 95.88 225 LEU A C 1
ATOM 1638 O O . LEU A 1 225 ? 5.891 1.788 9.890 1.00 95.88 225 LEU A O 1
ATOM 1642 N N . PHE A 1 226 ? 4.350 2.196 8.322 1.00 95.00 226 PHE A N 1
ATOM 1643 C CA . PHE A 1 226 ? 3.676 3.247 9.095 1.00 95.00 226 PHE A CA 1
ATOM 1644 C C . PHE A 1 226 ? 2.747 2.721 10.197 1.00 95.00 226 PHE A C 1
ATOM 1646 O O . PHE A 1 226 ? 2.241 3.520 10.994 1.00 95.00 226 PHE A O 1
ATOM 1653 N N . ALA A 1 227 ? 2.519 1.409 10.286 1.00 96.00 227 ALA A N 1
ATOM 1654 C CA . ALA A 1 227 ? 1.743 0.824 11.375 1.00 96.00 227 ALA A CA 1
ATOM 1655 C C . ALA A 1 227 ? 2.424 1.011 12.746 1.00 96.00 227 ALA A C 1
ATOM 1657 O O . ALA A 1 227 ? 3.616 1.300 12.841 1.00 96.00 227 ALA A O 1
ATOM 1658 N N . ASP A 1 228 ? 1.659 0.885 13.831 1.00 95.12 228 ASP A N 1
ATOM 1659 C CA . ASP A 1 228 ? 2.217 0.770 15.185 1.00 95.12 228 ASP A CA 1
ATOM 1660 C C . ASP A 1 228 ? 2.810 -0.627 15.407 1.00 95.12 228 ASP A C 1
ATOM 1662 O O . ASP A 1 228 ? 3.828 -0.783 16.077 1.00 95.12 228 ASP A O 1
ATOM 1666 N N . GLU A 1 229 ? 2.175 -1.641 14.816 1.00 94.38 229 GLU A N 1
ATOM 1667 C CA . GLU A 1 229 ? 2.548 -3.048 14.930 1.00 94.38 229 GLU A CA 1
ATOM 1668 C C . GLU A 1 229 ? 2.447 -3.747 13.579 1.00 94.38 229 GLU A C 1
ATOM 1670 O O . GLU A 1 229 ? 1.551 -3.456 12.785 1.00 94.38 229 GLU A O 1
ATOM 1675 N N . ILE A 1 230 ? 3.344 -4.703 13.339 1.00 97.81 230 ILE A N 1
ATOM 1676 C CA . ILE A 1 230 ? 3.386 -5.500 12.113 1.00 97.81 230 ILE A CA 1
ATOM 1677 C C . ILE A 1 230 ? 3.368 -6.978 12.501 1.00 97.81 230 ILE A C 1
ATOM 1679 O O . ILE A 1 230 ? 4.269 -7.457 13.187 1.00 97.81 230 ILE A O 1
ATOM 1683 N N . TYR A 1 231 ? 2.347 -7.692 12.038 1.00 97.69 231 TYR A N 1
ATOM 1684 C CA . TYR A 1 231 ? 2.180 -9.131 12.194 1.00 97.69 231 TYR A CA 1
ATOM 1685 C C . TYR A 1 231 ? 2.256 -9.805 10.831 1.00 97.69 231 TYR A C 1
ATOM 1687 O O . TYR A 1 231 ? 1.718 -9.303 9.846 1.00 97.69 231 TYR A O 1
ATOM 1695 N N . PHE A 1 232 ? 2.907 -10.959 10.784 1.00 97.81 232 PHE A N 1
ATOM 1696 C CA . PHE A 1 232 ? 3.071 -11.749 9.573 1.00 97.81 232 PHE A CA 1
ATOM 1697 C C . PHE A 1 232 ? 2.165 -12.973 9.642 1.00 97.81 232 PHE A C 1
ATOM 1699 O O . PHE A 1 232 ? 2.067 -13.610 10.690 1.00 97.81 232 PHE A O 1
ATOM 1706 N N . MET A 1 233 ? 1.532 -13.317 8.522 1.00 95.75 233 MET A N 1
ATOM 1707 C CA . MET A 1 233 ? 1.077 -14.690 8.311 1.00 95.75 233 MET A CA 1
ATOM 1708 C C . MET A 1 233 ? 2.294 -15.630 8.245 1.00 95.75 233 MET A C 1
ATOM 1710 O O . MET A 1 233 ? 3.411 -15.171 8.007 1.00 95.75 233 MET A O 1
ATOM 1714 N N . ASP A 1 234 ? 2.087 -16.941 8.387 1.00 92.94 234 ASP A N 1
ATOM 1715 C CA . ASP A 1 234 ? 3.176 -17.938 8.439 1.00 92.94 234 ASP A CA 1
ATOM 1716 C C . ASP A 1 234 ? 4.177 -17.842 7.274 1.00 92.94 234 ASP A C 1
ATOM 1718 O O . ASP A 1 234 ? 5.369 -18.089 7.445 1.00 92.94 234 ASP A O 1
ATOM 1722 N N . VAL A 1 235 ? 3.699 -17.455 6.088 1.00 92.31 235 VAL A N 1
ATOM 1723 C CA . VAL A 1 235 ? 4.505 -17.257 4.869 1.00 92.31 235 VAL A CA 1
ATOM 1724 C C . VAL A 1 235 ? 4.525 -15.795 4.404 1.00 92.31 235 VAL A C 1
ATOM 1726 O O . VAL A 1 235 ? 4.748 -15.510 3.229 1.00 92.31 235 VAL A O 1
ATOM 1729 N N . GLY A 1 236 ? 4.280 -14.864 5.328 1.00 93.38 236 GLY A N 1
ATOM 1730 C CA . GLY A 1 236 ? 4.236 -13.432 5.064 1.00 93.38 236 GLY A CA 1
ATOM 1731 C C . GLY A 1 236 ? 5.586 -12.874 4.613 1.00 93.38 236 GLY A C 1
ATOM 1732 O O . GLY A 1 236 ? 6.631 -13.232 5.158 1.00 93.38 236 GLY A O 1
ATOM 1733 N N . SER A 1 237 ? 5.579 -11.949 3.653 1.00 95.81 237 SER A N 1
ATOM 1734 C CA . SER A 1 237 ? 6.805 -11.298 3.169 1.00 95.81 237 SER A CA 1
ATOM 1735 C C . SER A 1 237 ? 6.734 -9.776 3.270 1.00 95.81 237 SER A C 1
ATOM 1737 O O . SER A 1 237 ? 5.714 -9.169 2.957 1.00 95.81 237 SER A O 1
ATOM 1739 N N . LEU A 1 238 ? 7.830 -9.150 3.713 1.00 97.19 238 LEU A N 1
ATOM 1740 C CA . LEU A 1 238 ? 7.957 -7.695 3.802 1.00 97.19 238 LEU A CA 1
ATOM 1741 C C . LEU A 1 238 ? 9.342 -7.241 3.341 1.00 97.19 238 LEU A C 1
ATOM 1743 O O . LEU A 1 238 ? 10.353 -7.743 3.831 1.00 97.19 238 LEU A O 1
ATOM 1747 N N . GLY A 1 239 ? 9.407 -6.268 2.428 1.00 95.31 239 GLY A N 1
ATOM 1748 C CA . GLY A 1 239 ? 10.672 -5.626 2.058 1.00 95.31 239 GLY A CA 1
ATOM 1749 C C . GLY A 1 239 ? 10.750 -5.113 0.620 1.00 95.31 239 GLY A C 1
ATOM 1750 O O . GLY A 1 239 ? 9.758 -4.687 0.036 1.00 95.31 239 GLY A O 1
ATOM 1751 N N . ALA A 1 240 ? 11.967 -5.117 0.062 1.00 93.25 240 ALA A N 1
ATOM 1752 C CA . ALA A 1 240 ? 12.290 -4.640 -1.292 1.00 93.25 240 ALA A CA 1
ATOM 1753 C C . ALA A 1 240 ? 11.809 -3.201 -1.593 1.00 93.25 240 ALA A C 1
ATOM 1755 O O . ALA A 1 240 ? 11.286 -2.902 -2.668 1.00 93.25 240 ALA A O 1
ATOM 1756 N N . ILE A 1 241 ? 12.012 -2.291 -0.633 1.00 91.56 241 ILE A N 1
ATOM 1757 C CA . ILE A 1 241 ? 11.651 -0.862 -0.702 1.00 91.56 241 ILE A CA 1
ATOM 1758 C C . ILE A 1 241 ? 12.672 -0.085 -1.556 1.00 91.56 241 ILE A C 1
ATOM 1760 O O . ILE A 1 241 ? 13.343 0.848 -1.117 1.00 91.56 241 ILE A O 1
ATOM 1764 N N . THR A 1 242 ? 12.832 -0.503 -2.809 1.00 88.19 242 THR A N 1
ATOM 1765 C CA . THR A 1 242 ? 13.737 0.126 -3.774 1.00 88.19 242 THR A CA 1
ATOM 1766 C C . THR A 1 242 ? 12.934 0.944 -4.776 1.00 88.19 242 THR A C 1
ATOM 1768 O O . THR A 1 242 ? 12.035 0.422 -5.434 1.00 88.19 242 THR A O 1
ATOM 1771 N N . MET A 1 243 ? 13.270 2.227 -4.920 1.00 86.38 243 MET A N 1
ATOM 1772 C CA . MET A 1 243 ? 12.673 3.071 -5.950 1.00 86.38 243 MET A CA 1
ATOM 1773 C C . MET A 1 243 ? 13.305 2.772 -7.312 1.00 86.38 243 MET A C 1
ATOM 1775 O O . MET A 1 243 ? 14.528 2.778 -7.449 1.00 86.38 243 MET A O 1
ATOM 1779 N N . PHE A 1 244 ? 12.462 2.578 -8.326 1.00 84.44 244 PHE A N 1
ATOM 1780 C CA . PHE A 1 244 ? 12.866 2.475 -9.727 1.00 84.44 244 PHE A CA 1
ATOM 1781 C C . PHE A 1 244 ? 12.234 3.593 -10.560 1.00 84.44 244 PHE A C 1
ATOM 1783 O O . PHE A 1 244 ? 11.076 3.959 -10.361 1.00 84.44 244 PHE A O 1
ATOM 1790 N N . SER A 1 245 ? 12.996 4.107 -11.523 1.00 80.75 245 SER A N 1
ATOM 1791 C CA . SER A 1 245 ? 12.524 4.970 -12.604 1.00 80.75 245 SER A CA 1
ATOM 1792 C C . SER A 1 245 ? 12.716 4.223 -13.922 1.00 80.75 245 SER A C 1
ATOM 1794 O O . SER A 1 245 ? 13.835 4.063 -14.415 1.00 80.75 245 SER A O 1
ATOM 1796 N N . GLY A 1 246 ? 11.628 3.669 -14.462 1.00 81.00 246 GLY A N 1
ATOM 1797 C CA . GLY A 1 246 ? 11.717 2.711 -15.564 1.00 81.00 246 GLY A CA 1
ATOM 1798 C C . GLY A 1 246 ? 12.481 1.454 -15.137 1.00 81.00 246 GLY A C 1
ATOM 1799 O O . GLY A 1 246 ? 12.086 0.785 -14.188 1.00 81.00 246 GLY A O 1
ATOM 1800 N N . SER A 1 247 ? 13.574 1.130 -15.829 1.00 81.75 247 SER A N 1
ATOM 1801 C CA . SER A 1 247 ? 14.415 -0.041 -15.532 1.00 81.75 247 SER A CA 1
ATOM 1802 C C . SER A 1 247 ? 15.624 0.264 -14.642 1.00 81.75 247 SER A C 1
ATOM 1804 O O . SER A 1 247 ? 16.447 -0.619 -14.413 1.00 81.75 247 SER A O 1
ATOM 1806 N N . GLN A 1 248 ? 15.787 1.509 -14.194 1.00 82.62 248 GLN A N 1
ATOM 1807 C CA . GLN A 1 248 ? 16.937 1.931 -13.399 1.00 82.62 248 GLN A CA 1
ATOM 1808 C C . GLN A 1 248 ? 16.517 2.166 -11.953 1.00 82.62 248 GLN A C 1
ATOM 1810 O O . GLN A 1 248 ? 15.506 2.820 -11.698 1.00 82.62 248 GLN A O 1
ATOM 1815 N N . SER A 1 249 ? 17.292 1.641 -11.005 1.00 86.94 249 SER A N 1
ATOM 1816 C CA . SER A 1 249 ? 17.115 1.978 -9.594 1.00 86.94 249 SER A CA 1
ATOM 1817 C C . SER A 1 249 ? 17.489 3.441 -9.361 1.00 86.94 249 SER A C 1
ATOM 1819 O O . SER A 1 249 ? 18.371 3.975 -10.040 1.00 86.94 249 SER A O 1
ATOM 1821 N N . ALA A 1 250 ? 16.843 4.085 -8.393 1.00 85.12 250 ALA A N 1
ATOM 1822 C CA . ALA A 1 250 ? 17.161 5.452 -8.003 1.00 85.12 250 ALA A CA 1
ATOM 1823 C C . ALA A 1 250 ? 18.642 5.579 -7.604 1.00 85.12 250 ALA A C 1
ATOM 1825 O O . ALA A 1 250 ? 19.198 4.711 -6.928 1.00 85.12 250 ALA A O 1
ATOM 1826 N N . GLN A 1 251 ? 19.276 6.673 -8.029 1.00 85.38 251 GLN A N 1
ATOM 1827 C CA . GLN A 1 251 ? 20.670 7.014 -7.732 1.00 85.38 251 GLN A CA 1
ATOM 1828 C C . GLN A 1 251 ? 20.791 8.514 -7.438 1.00 85.38 251 GLN A C 1
ATOM 1830 O O . GLN A 1 251 ? 19.909 9.302 -7.796 1.00 85.38 251 GLN A O 1
ATOM 1835 N N . GLY A 1 252 ? 21.894 8.917 -6.800 1.00 89.62 252 GLY A N 1
ATOM 1836 C CA . GLY A 1 252 ? 22.201 10.322 -6.520 1.00 89.62 252 GLY A CA 1
ATOM 1837 C C . GLY A 1 252 ? 21.057 11.042 -5.801 1.00 89.62 252 GLY A C 1
ATOM 1838 O O . GLY A 1 252 ? 20.451 10.494 -4.887 1.00 89.62 252 GLY A O 1
ATOM 1839 N N . ALA A 1 253 ? 20.715 12.252 -6.253 1.00 87.00 253 ALA A N 1
ATOM 1840 C CA . ALA A 1 253 ? 19.686 13.083 -5.622 1.00 87.00 253 ALA A CA 1
ATOM 1841 C C . ALA A 1 253 ? 18.306 12.403 -5.501 1.00 87.00 253 ALA A C 1
ATOM 1843 O O . ALA A 1 253 ? 17.581 12.672 -4.547 1.00 87.00 253 ALA A O 1
ATOM 1844 N N . GLN A 1 254 ? 17.944 11.514 -6.434 1.00 82.94 254 GLN A N 1
ATOM 1845 C CA . GLN A 1 254 ? 16.678 10.777 -6.366 1.00 82.94 254 GLN A CA 1
ATOM 1846 C C . GLN A 1 254 ? 16.695 9.727 -5.250 1.00 82.94 254 GLN A C 1
ATOM 1848 O O . GLN A 1 254 ? 15.697 9.560 -4.553 1.00 82.94 254 GLN A O 1
ATOM 1853 N N . LEU A 1 255 ? 17.824 9.035 -5.072 1.00 86.75 255 LEU A N 1
ATOM 1854 C CA . LEU A 1 255 ? 17.998 8.085 -3.977 1.00 86.75 255 LEU A CA 1
ATOM 1855 C C . LEU A 1 255 ? 18.001 8.809 -2.631 1.00 86.75 255 LEU A C 1
ATOM 1857 O O . LEU A 1 255 ? 17.301 8.383 -1.727 1.00 86.75 255 LEU A O 1
ATOM 1861 N N . GLU A 1 256 ? 18.715 9.928 -2.518 1.00 86.69 256 GLU A N 1
ATOM 1862 C CA . GLU A 1 256 ? 18.742 10.735 -1.290 1.00 86.69 256 GLU A CA 1
ATOM 1863 C C . GLU A 1 256 ? 17.351 11.252 -0.905 1.00 86.69 256 GLU A C 1
ATOM 1865 O O . GLU A 1 256 ? 16.964 11.204 0.262 1.00 86.69 256 GLU A O 1
ATOM 1870 N N . ALA A 1 257 ? 16.571 11.714 -1.890 1.00 85.62 257 ALA A N 1
ATOM 1871 C CA . ALA A 1 257 ? 15.182 12.091 -1.664 1.00 85.62 257 ALA A CA 1
ATOM 1872 C C . ALA A 1 257 ? 14.368 10.891 -1.167 1.00 85.62 257 ALA A C 1
ATOM 1874 O O . ALA A 1 257 ? 13.712 10.996 -0.140 1.00 85.62 257 ALA A O 1
ATOM 1875 N N . TRP A 1 258 ? 14.467 9.738 -1.835 1.00 85.50 258 TRP A N 1
ATOM 1876 C CA . TRP A 1 258 ? 13.756 8.528 -1.418 1.00 85.50 258 TRP A CA 1
ATOM 1877 C C . TRP A 1 258 ? 14.123 8.071 -0.009 1.00 85.50 258 TRP A C 1
ATOM 1879 O O . TRP A 1 258 ? 13.244 7.746 0.780 1.00 85.50 258 TRP A O 1
ATOM 1889 N N . LEU A 1 259 ? 15.413 8.068 0.321 1.00 87.12 259 LEU A N 1
ATOM 1890 C CA . LEU A 1 259 ? 15.891 7.693 1.643 1.00 87.12 259 LEU A CA 1
ATOM 1891 C C . LEU A 1 259 ? 15.291 8.604 2.711 1.00 87.12 259 LEU A C 1
ATOM 1893 O O . LEU A 1 259 ? 14.826 8.097 3.723 1.00 87.12 259 LEU A O 1
ATOM 1897 N N . ARG A 1 260 ? 15.216 9.920 2.473 1.00 85.81 260 ARG A N 1
ATOM 1898 C CA . ARG A 1 260 ? 14.541 10.842 3.396 1.00 85.81 260 ARG A CA 1
ATOM 1899 C C . ARG A 1 260 ? 13.073 10.469 3.603 1.00 85.81 260 ARG A C 1
ATOM 1901 O O . ARG A 1 260 ? 12.641 10.367 4.741 1.00 85.81 260 ARG A O 1
ATOM 1908 N N . GLU A 1 261 ? 12.346 10.191 2.523 1.00 82.00 261 GLU A N 1
ATOM 1909 C CA . GLU A 1 261 ? 10.932 9.790 2.596 1.00 82.00 261 GLU A CA 1
ATOM 1910 C C . GLU A 1 261 ? 10.717 8.466 3.356 1.00 82.00 261 GLU A C 1
ATOM 1912 O O . GLU A 1 261 ? 9.658 8.264 3.950 1.00 82.00 261 GLU A O 1
ATOM 1917 N N . VAL A 1 262 ? 11.691 7.550 3.320 1.00 83.19 262 VAL A N 1
ATOM 1918 C CA . VAL A 1 262 ? 11.653 6.254 4.024 1.00 83.19 262 VAL A CA 1
ATOM 1919 C C . VAL A 1 262 ? 12.153 6.352 5.464 1.00 83.19 262 VAL A C 1
ATOM 1921 O O . VAL A 1 262 ? 11.698 5.594 6.312 1.00 83.19 262 VAL A O 1
ATOM 1924 N N . TYR A 1 263 ? 13.056 7.279 5.772 1.00 80.44 263 TYR A N 1
ATOM 1925 C CA . TYR A 1 263 ? 13.533 7.495 7.140 1.00 80.44 263 TYR A CA 1
ATOM 1926 C C . TYR A 1 263 ? 12.524 8.220 8.036 1.00 80.44 263 TYR A C 1
ATOM 1928 O O . TYR A 1 263 ? 12.670 8.174 9.252 1.00 80.44 263 TYR A O 1
ATOM 1936 N N . GLU A 1 264 ? 11.517 8.880 7.463 1.00 71.44 264 GLU A N 1
ATOM 1937 C CA . GLU A 1 264 ? 10.460 9.589 8.204 1.00 71.44 264 GLU A CA 1
ATOM 1938 C C . GLU A 1 264 ? 9.312 8.683 8.696 1.00 71.44 264 GLU A C 1
ATOM 1940 O O . GLU A 1 264 ? 8.271 9.183 9.128 1.00 71.44 264 GLU A O 1
ATOM 1945 N N . VAL A 1 265 ? 9.492 7.362 8.615 1.00 60.19 265 VAL A N 1
ATOM 1946 C CA . VAL A 1 265 ? 8.568 6.346 9.146 1.00 60.19 265 VAL A CA 1
ATOM 1947 C C . VAL A 1 265 ? 8.537 6.355 10.674 1.00 60.19 265 VAL A C 1
ATOM 1949 O O . VAL A 1 265 ? 9.626 6.332 11.291 1.00 60.19 265 VAL A O 1
#

Radius of gyration: 25.81 Å; chains: 1; bounding box: 60×58×73 Å

Foldseek 3Di:
DDDDDPDDDFAKDWQDEPAGIDIDGQQFWKWWWFADPNDIDIFTFGFHDDDPFWTWGQGADPNDTDIDIGTSHRTPDMDGDPDDDDPDDDDDDDDDDDDDDDDDDDDDDDDDDDDDDDDDDPDDPDDDDDPDPPDDDDADLDAEEAEQEQAEEQVPRHALVSLVVVLVVNPVNWFAHEYEYEFHYQYYDPVRLLSLLVSLVVSVVGYAYEYEFPEQHASRLSNRVSGPYYHYDPNGDHYNNWDDDVPHTDDDPRVVVSVVSSVVD

Sequence (265 aa):
MEPSFAQAPPASAEIRFTGGVWRGAIGDRIEIAFKEMGRDQTLTGTLSKIDKFALTLDTTVNGKSVKKVIVLNDVRSVKAAEGGTPAAGASGSAVPSGGAAPSAPKSDEPSDSATTPSMDIDPLTELPDTAGPINGPRTDGKKVMFILPLPGTVGVGLRHEEMDRMEKEADKLGPGQIIVMAINSPGGAVSEAVKIRDSLVRIKKKHRLVAWIEEAISGGAYTALFADEIYFMDVGSLGAITMFSGSQSAQGAQLEAWLREVYEV

pLDDT: mean 74.32, std 24.52, range [23.56, 98.06]